Protein AF-A0A8D8HPF9-F1 (afdb_monomer_lite)

pLDDT: mean 72.99, std 21.02, range [23.19, 95.12]

Foldseek 3Di:
DDDDPDDDDDDDDDDPPPPDPPPDPDDDDDDDDDDDDCVVVVVVVVVVVVVVVVPPDPDPDPFDWAWDADQLDTDIDTQPPDPVSVVVGHHPQRCQQQSHPPRFRRPDPPGDPDDDDDDPDDWFADLVQEAEAEDPQCPVVVVVVVVVVVVVSVVVVVVCVPDDRDPDTDHHYHYDYDDDDDPDDDPPDDPDDDDDDDDPDPDD

Secondary structure (DSSP, 8-state):
-----------------------------------SS-HHHHHHHHHHHHHHHHT-PPPTT--EEEEEEETTEEEEEEE-S-HHHHHT---HHHHHHH--GGG--TT-SSPPSS-----S----EEEEEEEEEE-GGGGGGHHHHHHHHHHHHHHHHHTTTTSPPPS--EEEEEEE--S-------TT------------PPP-

Structure (mmCIF, N/CA/C/O backbone):
data_AF-A0A8D8HPF9-F1
#
_entry.id   AF-A0A8D8HPF9-F1
#
loop_
_atom_site.group_PDB
_atom_site.id
_atom_site.type_symbol
_atom_site.label_atom_id
_atom_site.label_alt_id
_atom_site.label_comp_id
_atom_site.label_asym_id
_atom_site.label_entity_id
_atom_site.label_seq_id
_atom_site.pdbx_PDB_ins_code
_atom_site.Cartn_x
_atom_site.Cartn_y
_atom_site.Cartn_z
_atom_site.occupancy
_atom_site.B_iso_or_equiv
_atom_site.auth_seq_id
_atom_site.auth_comp_id
_atom_site.auth_asym_id
_atom_site.auth_atom_id
_atom_site.pdbx_PDB_model_num
ATOM 1 N N . MET A 1 1 ? -1.122 -19.169 27.244 1.00 33.41 1 MET A N 1
ATOM 2 C CA . MET A 1 1 ? -1.393 -19.818 25.944 1.00 33.41 1 MET A CA 1
ATOM 3 C C .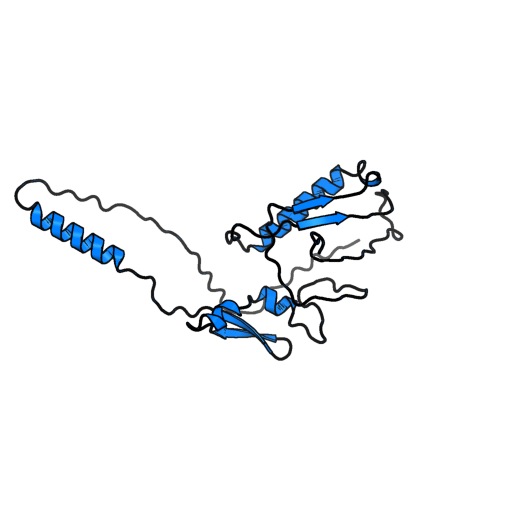 MET A 1 1 ? -0.201 -19.522 25.044 1.00 33.41 1 MET A C 1
ATOM 5 O O . MET A 1 1 ? 0.135 -18.357 24.881 1.00 33.41 1 MET A O 1
ATOM 9 N N . HIS A 1 2 ? 0.547 -20.553 24.651 1.00 25.97 2 HIS A N 1
ATOM 10 C CA . HIS A 1 2 ? 1.841 -20.426 23.975 1.00 25.97 2 HIS A CA 1
ATOM 11 C C . HIS A 1 2 ? 1.701 -19.786 22.590 1.00 25.97 2 HIS A C 1
ATOM 13 O O . HIS A 1 2 ? 0.950 -20.286 21.760 1.00 25.97 2 HIS A O 1
ATOM 19 N N . VAL A 1 3 ? 2.478 -18.734 22.327 1.00 25.91 3 VAL A N 1
ATOM 20 C CA . VAL A 1 3 ? 2.774 -18.284 20.964 1.00 25.91 3 VAL A CA 1
ATOM 21 C C . VAL A 1 3 ? 4.226 -18.645 20.696 1.00 25.91 3 VAL A C 1
ATOM 23 O O . VAL A 1 3 ? 5.152 -17.998 21.182 1.00 25.91 3 VAL A O 1
ATOM 26 N N . LEU A 1 4 ? 4.400 -19.744 19.964 1.00 23.19 4 LEU A N 1
ATOM 27 C CA . LEU A 1 4 ? 5.663 -20.122 19.354 1.00 23.19 4 LEU A CA 1
ATOM 28 C C . LEU A 1 4 ? 6.001 -19.043 18.317 1.00 23.19 4 LEU A C 1
ATOM 30 O O . LEU A 1 4 ? 5.334 -18.915 17.292 1.00 23.19 4 LEU A O 1
ATOM 34 N N . MET A 1 5 ? 7.024 -18.242 18.599 1.00 24.19 5 MET A N 1
ATOM 35 C CA . MET A 1 5 ? 7.589 -17.310 17.633 1.00 24.19 5 MET A CA 1
ATOM 36 C C . MET A 1 5 ? 8.437 -18.129 16.654 1.00 24.19 5 MET A C 1
ATOM 38 O O . MET A 1 5 ? 9.614 -18.398 16.885 1.00 24.19 5 MET A O 1
ATOM 42 N N . GLN A 1 6 ? 7.803 -18.617 15.591 1.00 26.95 6 GLN A N 1
ATOM 43 C CA . GLN A 1 6 ? 8.466 -19.410 14.566 1.00 26.95 6 GLN A CA 1
ATOM 44 C C . GLN A 1 6 ? 9.181 -18.462 13.596 1.00 26.95 6 GLN A C 1
ATOM 46 O O . GLN A 1 6 ? 8.592 -17.915 12.665 1.00 26.95 6 GLN A O 1
ATOM 51 N N . LEU A 1 7 ? 10.467 -18.235 13.864 1.00 32.12 7 LEU A N 1
ATOM 52 C CA . LEU A 1 7 ? 11.421 -17.667 12.914 1.00 32.12 7 LEU A CA 1
ATOM 53 C C . LEU A 1 7 ? 11.493 -18.575 11.674 1.00 32.12 7 LEU A C 1
ATOM 55 O O . LEU A 1 7 ? 11.719 -19.778 11.830 1.00 32.12 7 LEU A O 1
ATOM 59 N N . PRO A 1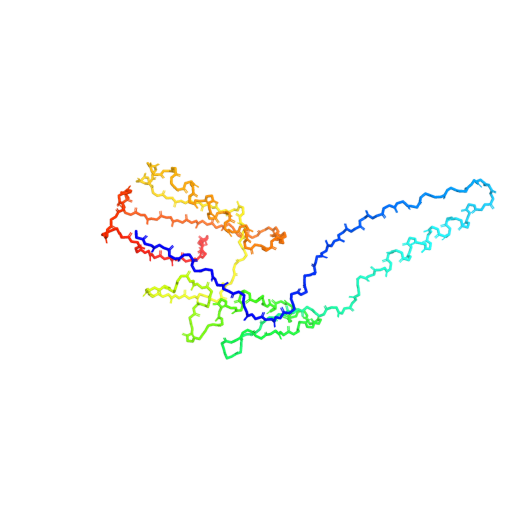 8 ? 11.381 -18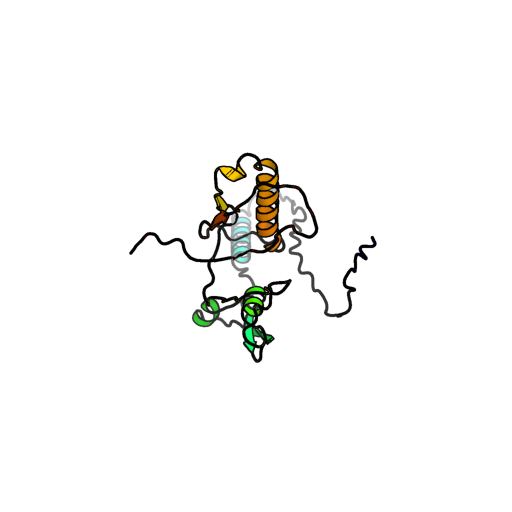.058 10.440 1.00 32.44 8 PRO A N 1
ATOM 60 C CA . PRO A 1 8 ? 11.790 -18.832 9.283 1.00 32.44 8 PRO A CA 1
ATOM 61 C C . PRO A 1 8 ? 13.320 -18.884 9.224 1.00 32.44 8 PRO A C 1
ATOM 63 O O . PRO A 1 8 ? 14.009 -17.881 9.027 1.00 32.44 8 PRO A O 1
ATOM 66 N N . ASN A 1 9 ? 13.830 -20.103 9.401 1.00 30.50 9 ASN A N 1
ATOM 67 C CA . ASN A 1 9 ? 15.195 -20.502 9.109 1.00 30.50 9 ASN A CA 1
ATOM 68 C C . ASN A 1 9 ? 15.626 -20.033 7.712 1.00 30.50 9 ASN A C 1
ATOM 70 O O . ASN A 1 9 ? 14.968 -20.300 6.704 1.00 30.50 9 ASN A O 1
ATOM 74 N N . ARG A 1 10 ? 16.807 -19.407 7.668 1.00 36.12 10 ARG A N 1
ATOM 75 C CA . ARG A 1 10 ? 17.693 -19.420 6.502 1.00 36.12 10 ARG A CA 1
ATOM 76 C C . ARG A 1 10 ? 17.826 -20.858 6.015 1.00 36.12 10 ARG A C 1
ATOM 78 O O . ARG A 1 10 ? 18.204 -21.696 6.819 1.00 36.12 10 ARG A O 1
ATOM 85 N N . LEU A 1 11 ? 17.602 -21.104 4.727 1.00 37.41 11 LEU A N 1
ATOM 86 C CA . LEU A 1 11 ? 18.311 -22.105 3.918 1.00 37.41 11 LEU A CA 1
ATOM 87 C C . LEU A 1 11 ? 17.867 -21.957 2.453 1.00 37.41 11 LEU A C 1
ATOM 89 O O . LEU A 1 11 ? 17.110 -22.749 1.916 1.00 37.41 11 LEU A O 1
ATOM 93 N N . PHE A 1 12 ? 18.365 -20.913 1.795 1.00 35.50 12 PHE A N 1
ATOM 94 C CA . PHE A 1 12 ? 18.737 -21.002 0.386 1.00 35.50 12 PHE A CA 1
ATOM 95 C C . PHE A 1 12 ? 20.031 -20.220 0.226 1.00 35.50 12 PHE A C 1
ATOM 97 O O . PHE A 1 12 ? 20.060 -18.991 0.281 1.00 35.50 12 PHE A O 1
ATOM 104 N N . GLY A 1 13 ? 21.125 -20.965 0.084 1.00 36.03 13 GLY A N 1
ATOM 105 C CA . GLY A 1 13 ? 22.401 -20.425 -0.341 1.00 36.03 13 GLY A CA 1
ATOM 106 C C . GLY A 1 13 ? 22.255 -19.853 -1.743 1.00 36.03 13 GLY A C 1
ATOM 107 O O . GLY A 1 13 ? 22.269 -20.583 -2.727 1.00 36.03 13 GLY A O 1
ATOM 108 N N . LYS A 1 14 ? 22.130 -18.533 -1.832 1.00 33.56 14 LYS A N 1
ATOM 109 C CA . LYS A 1 14 ? 22.604 -17.761 -2.973 1.00 33.56 14 LYS A CA 1
ATOM 110 C C . LYS A 1 14 ? 23.302 -16.540 -2.412 1.00 33.56 14 LYS A C 1
ATOM 112 O O . LYS A 1 14 ? 22.700 -15.743 -1.704 1.00 33.56 14 LYS A O 1
ATOM 117 N N . LYS A 1 15 ? 24.598 -16.491 -2.704 1.00 29.80 15 LYS A N 1
ATOM 118 C CA . LYS A 1 15 ? 25.538 -15.386 -2.545 1.00 29.80 15 LYS A CA 1
ATOM 119 C C . LYS A 1 15 ? 24.805 -14.034 -2.527 1.00 29.80 15 LYS A C 1
ATOM 121 O O . LYS A 1 15 ? 24.437 -13.502 -3.570 1.00 29.80 15 LYS A O 1
ATOM 126 N N . THR A 1 16 ? 24.554 -13.501 -1.337 1.00 33.44 16 THR A N 1
ATOM 127 C CA . THR A 1 16 ? 24.201 -12.096 -1.155 1.00 33.44 16 THR A CA 1
ATOM 128 C C . THR A 1 16 ? 25.479 -11.307 -1.379 1.00 33.44 16 THR A C 1
ATOM 130 O O . THR A 1 16 ? 26.269 -11.114 -0.456 1.00 33.44 16 THR A O 1
ATOM 133 N N . GLU A 1 17 ? 25.723 -10.905 -2.623 1.00 35.44 17 GLU A N 1
ATOM 134 C CA . GLU A 1 17 ? 26.657 -9.818 -2.894 1.00 35.44 17 GLU A CA 1
ATOM 135 C C . GLU A 1 17 ? 25.984 -8.533 -2.409 1.00 35.44 17 GLU A C 1
ATOM 137 O O . GLU A 1 17 ? 25.191 -7.894 -3.093 1.00 35.44 17 GLU A O 1
ATOM 142 N N . HIS A 1 18 ? 26.255 -8.226 -1.141 1.00 29.62 18 HIS A N 1
ATOM 143 C CA . HIS A 1 18 ? 26.099 -6.900 -0.578 1.00 29.62 18 HIS A CA 1
ATOM 144 C C . HIS A 1 18 ? 26.979 -5.951 -1.390 1.00 29.62 18 HIS A C 1
ATOM 146 O O . HIS A 1 18 ? 28.199 -5.969 -1.231 1.00 29.62 18 HIS A O 1
ATOM 152 N N . PHE A 1 19 ? 26.383 -5.104 -2.225 1.00 34.22 19 PHE A N 1
ATOM 153 C CA . PHE A 1 19 ? 27.084 -3.930 -2.732 1.00 34.22 19 PHE A CA 1
ATOM 154 C C . PHE A 1 19 ? 26.704 -2.720 -1.888 1.00 34.22 19 PHE A C 1
ATOM 156 O O . PHE A 1 19 ? 25.791 -1.956 -2.176 1.00 34.22 19 PHE A O 1
ATOM 163 N N . LEU A 1 20 ? 27.438 -2.606 -0.783 1.00 32.09 20 LEU A N 1
ATOM 164 C CA . LEU A 1 20 ? 27.647 -1.371 -0.048 1.00 32.09 20 LEU A CA 1
ATOM 165 C C . LEU A 1 20 ? 28.312 -0.358 -0.986 1.00 32.09 20 LEU A C 1
ATOM 167 O O . LEU A 1 20 ? 29.470 -0.548 -1.362 1.00 32.09 20 LEU A O 1
ATOM 171 N N . TYR A 1 21 ? 27.658 0.764 -1.283 1.00 31.39 21 TYR A N 1
ATOM 172 C CA . TYR A 1 21 ? 28.405 1.964 -1.657 1.00 31.39 21 TYR A CA 1
ATOM 173 C C . TYR A 1 21 ? 29.076 2.516 -0.395 1.00 31.39 21 TYR A C 1
ATOM 175 O O . TYR A 1 21 ? 28.550 3.360 0.327 1.00 31.39 21 TYR A O 1
ATOM 183 N N . ARG A 1 22 ? 30.261 1.984 -0.087 1.00 26.62 22 ARG A N 1
ATOM 184 C CA . ARG A 1 22 ? 31.157 2.546 0.922 1.00 26.62 22 ARG A CA 1
ATOM 185 C C . ARG A 1 22 ? 31.875 3.732 0.281 1.00 26.62 22 ARG A C 1
ATOM 187 O O . ARG A 1 22 ? 32.927 3.560 -0.330 1.00 26.62 22 ARG A O 1
ATOM 194 N N . VAL A 1 23 ? 31.319 4.935 0.420 1.00 35.81 23 VAL A N 1
ATOM 195 C CA . VAL A 1 23 ? 32.046 6.173 0.099 1.00 35.81 23 VAL A CA 1
ATOM 196 C C . VAL A 1 23 ? 33.205 6.293 1.088 1.00 35.81 23 VAL A C 1
ATOM 198 O O . VAL A 1 23 ? 33.061 6.765 2.212 1.00 35.81 23 VAL A O 1
ATOM 201 N N . THR A 1 24 ? 34.370 5.795 0.687 1.00 31.83 24 THR A N 1
ATOM 202 C CA . THR A 1 24 ? 35.633 5.996 1.392 1.00 31.83 24 THR A CA 1
ATOM 203 C C . THR A 1 24 ? 36.266 7.261 0.828 1.00 31.83 24 THR A C 1
ATOM 205 O O . THR A 1 24 ? 36.967 7.219 -0.174 1.00 31.83 24 THR A O 1
ATOM 208 N N . LYS A 1 25 ? 36.024 8.413 1.462 1.00 35.78 25 LYS A N 1
ATOM 209 C CA . LYS A 1 25 ? 36.914 9.569 1.292 1.00 35.78 25 LYS A CA 1
ATOM 210 C C . LYS A 1 25 ? 38.081 9.387 2.256 1.00 35.78 25 LYS A C 1
ATOM 212 O O . LYS A 1 25 ? 37.942 9.643 3.450 1.00 35.78 25 LYS A O 1
ATOM 217 N N . ARG A 1 26 ? 39.212 8.896 1.744 1.00 35.06 26 ARG A N 1
ATOM 218 C CA . ARG A 1 26 ? 40.490 8.892 2.461 1.00 35.06 26 ARG A CA 1
ATOM 219 C C . ARG A 1 26 ? 41.380 10.005 1.903 1.00 35.06 26 ARG A C 1
ATOM 221 O O . ARG A 1 26 ? 41.673 10.007 0.716 1.00 35.06 26 ARG A O 1
ATOM 228 N N . SER A 1 27 ? 41.714 10.921 2.811 1.00 38.25 27 SER A N 1
ATOM 229 C CA . SER A 1 27 ? 42.998 11.607 3.030 1.00 38.25 27 SER A CA 1
ATOM 230 C C . SER A 1 27 ? 43.829 12.096 1.838 1.00 38.25 27 SER A C 1
ATOM 232 O O . SER A 1 27 ? 44.357 11.298 1.070 1.00 38.25 27 SER A O 1
ATOM 234 N N . ASP A 1 28 ? 44.037 13.413 1.853 1.00 43.56 28 ASP A N 1
ATOM 235 C CA . ASP A 1 28 ? 45.309 14.129 1.707 1.00 43.56 28 ASP A CA 1
ATOM 236 C C . ASP A 1 28 ? 46.278 13.721 0.590 1.00 43.56 28 ASP A C 1
ATOM 238 O O . ASP A 1 28 ? 46.953 12.696 0.632 1.00 43.56 28 ASP A O 1
ATOM 242 N N . CYS A 1 29 ? 46.470 14.662 -0.333 1.00 38.00 29 CYS A N 1
ATOM 243 C CA . CYS A 1 29 ? 47.737 14.877 -1.024 1.00 38.00 29 CYS A CA 1
ATOM 244 C C . CYS A 1 29 ? 48.083 16.367 -0.927 1.00 38.00 29 CYS A C 1
ATOM 246 O O . CYS A 1 29 ? 47.926 17.126 -1.881 1.00 38.00 29 CYS A O 1
ATOM 248 N N . THR A 1 30 ? 48.534 16.804 0.246 1.00 47.62 30 THR A N 1
ATOM 249 C CA . THR A 1 30 ? 49.416 17.967 0.337 1.00 47.62 30 THR A CA 1
ATOM 250 C C . THR A 1 30 ? 50.833 17.505 0.029 1.00 47.62 30 THR A C 1
ATOM 252 O O . THR A 1 30 ? 51.393 16.681 0.738 1.00 47.62 30 THR A O 1
ATOM 255 N N . ASN A 1 31 ? 51.425 18.049 -1.029 1.00 40.59 31 ASN A N 1
ATOM 256 C CA . ASN A 1 31 ? 52.868 18.232 -1.117 1.00 40.59 31 ASN A CA 1
ATOM 257 C C . ASN A 1 31 ? 53.121 19.537 -1.866 1.00 40.59 31 ASN A C 1
ATO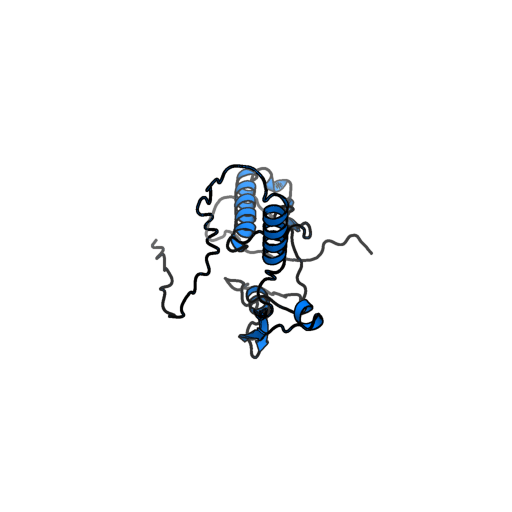M 259 O O . ASN A 1 31 ? 52.687 19.713 -3.004 1.00 40.59 31 ASN A O 1
ATOM 263 N N . GLY A 1 32 ? 53.769 20.474 -1.176 1.00 46.16 32 GLY A N 1
ATOM 264 C CA . GLY A 1 32 ? 54.192 21.745 -1.736 1.00 46.16 32 GLY A CA 1
ATOM 265 C C . GLY A 1 32 ? 55.480 21.607 -2.536 1.00 46.16 32 GLY A C 1
ATOM 266 O O . GLY A 1 32 ? 56.333 20.782 -2.219 1.00 46.16 32 GLY A O 1
ATOM 267 N N . VAL A 1 33 ? 55.641 22.477 -3.533 1.00 42.50 33 VAL A N 1
ATOM 268 C CA . VAL A 1 33 ? 56.948 22.866 -4.070 1.00 42.50 33 VAL A CA 1
ATOM 269 C C . VAL A 1 33 ? 56.910 24.364 -4.384 1.00 42.50 33 VAL A C 1
ATOM 271 O O . VAL A 1 33 ? 55.982 24.855 -5.026 1.00 42.50 33 VAL A O 1
ATOM 274 N N . MET A 1 34 ? 57.916 25.079 -3.878 1.00 40.16 34 MET A N 1
ATOM 275 C CA . MET A 1 34 ? 58.137 26.517 -4.026 1.00 40.16 34 MET A CA 1
ATOM 276 C C . MET A 1 34 ? 58.521 26.939 -5.456 1.00 40.16 34 MET A C 1
ATOM 278 O O . MET A 1 34 ? 59.389 26.348 -6.087 1.00 40.16 34 MET A O 1
ATOM 282 N N . MET A 1 35 ? 57.895 28.045 -5.860 1.00 47.03 35 MET A N 1
ATOM 283 C CA . MET A 1 35 ? 58.413 29.256 -6.513 1.00 47.03 35 MET A CA 1
ATOM 284 C C . MET A 1 35 ? 59.268 29.211 -7.802 1.00 47.03 35 MET A C 1
ATOM 286 O O . MET A 1 35 ? 60.428 28.819 -7.826 1.00 47.03 35 MET A O 1
ATOM 290 N N . ASN A 1 36 ? 58.677 29.899 -8.790 1.00 51.00 36 ASN A N 1
ATOM 291 C CA . ASN A 1 36 ? 59.261 30.796 -9.793 1.00 51.00 36 ASN A CA 1
ATOM 292 C C . ASN A 1 36 ? 59.876 30.171 -11.056 1.00 51.00 36 ASN A C 1
ATOM 294 O O . ASN A 1 36 ? 60.942 29.574 -11.052 1.00 51.00 36 ASN A O 1
ATOM 298 N N . SER A 1 37 ? 59.199 30.434 -12.184 1.00 52.31 37 SER A N 1
ATOM 299 C CA . SER A 1 37 ? 59.566 30.068 -13.564 1.00 52.31 37 SER A CA 1
ATOM 300 C C . SER A 1 37 ? 59.061 28.717 -14.103 1.00 52.31 37 SER A C 1
ATOM 302 O O . SER A 1 37 ? 59.703 28.108 -14.950 1.00 52.31 37 SER A O 1
ATOM 304 N N . ARG A 1 38 ? 57.879 28.238 -13.671 1.00 53.34 38 ARG A N 1
ATOM 305 C CA . ARG A 1 38 ? 57.132 27.137 -14.343 1.00 53.34 38 ARG A CA 1
ATOM 306 C C . ARG A 1 38 ? 55.602 27.299 -14.332 1.00 53.34 38 ARG A C 1
ATOM 308 O O . ARG A 1 38 ? 54.877 26.320 -14.478 1.00 53.34 38 ARG A O 1
ATOM 315 N N . ILE A 1 39 ? 55.102 28.532 -14.190 1.00 57.69 39 ILE A N 1
ATOM 316 C CA . ILE A 1 39 ? 53.662 28.836 -14.036 1.00 57.69 39 ILE A CA 1
ATOM 317 C C . ILE A 1 39 ? 52.826 28.272 -15.199 1.00 57.69 39 ILE A C 1
ATOM 319 O O . ILE A 1 39 ? 51.794 27.655 -14.955 1.00 57.69 39 ILE A O 1
ATOM 323 N N . ASN A 1 40 ? 53.311 28.367 -16.443 1.00 60.09 40 ASN A N 1
ATOM 324 C CA . ASN A 1 40 ? 52.601 27.822 -17.608 1.00 60.09 40 ASN A CA 1
ATOM 325 C C . ASN A 1 40 ? 52.534 26.287 -17.626 1.00 60.09 40 ASN A C 1
ATOM 327 O O . ASN A 1 40 ? 51.531 25.733 -18.058 1.00 60.09 40 ASN A O 1
ATOM 331 N N . ILE A 1 41 ? 53.562 25.589 -17.132 1.00 70.00 41 ILE A N 1
ATOM 332 C CA . ILE A 1 41 ? 53.591 24.116 -17.122 1.00 70.00 41 ILE A CA 1
ATOM 333 C C . ILE A 1 41 ? 52.646 23.575 -16.046 1.00 70.00 41 ILE A C 1
ATOM 335 O O . ILE A 1 41 ? 51.950 22.591 -16.279 1.00 70.00 41 ILE A O 1
ATOM 339 N N . ILE A 1 42 ? 52.576 24.244 -14.891 1.00 72.94 42 ILE A N 1
ATOM 340 C CA . ILE A 1 42 ? 51.660 23.864 -13.809 1.00 72.94 42 ILE A CA 1
ATOM 341 C C . ILE A 1 42 ? 50.209 24.125 -14.227 1.00 72.94 42 ILE A C 1
ATOM 343 O O . ILE A 1 42 ? 49.366 23.256 -14.038 1.00 72.94 42 ILE A O 1
ATOM 347 N N . LEU A 1 43 ? 49.921 25.264 -14.867 1.00 71.19 43 LEU A N 1
ATOM 348 C CA . LEU A 1 43 ? 48.589 25.552 -15.411 1.00 71.19 43 LEU A CA 1
ATOM 349 C C . LEU A 1 43 ? 48.162 24.531 -16.470 1.00 71.19 43 LEU A C 1
ATOM 351 O O . LEU A 1 43 ? 47.028 24.058 -16.426 1.00 71.19 43 LEU A O 1
ATOM 355 N N . LEU A 1 44 ? 49.068 24.141 -17.373 1.00 76.50 44 LEU A N 1
ATOM 356 C CA . LEU A 1 44 ? 48.787 23.123 -18.385 1.00 76.50 44 LEU A CA 1
ATOM 357 C C . LEU A 1 44 ? 48.541 21.746 -17.750 1.00 76.50 44 LEU A C 1
ATOM 359 O O . LEU A 1 44 ? 47.603 21.056 -18.132 1.00 76.50 44 LEU A O 1
ATOM 363 N N . ALA A 1 45 ? 49.339 21.362 -16.751 1.00 78.00 45 ALA A N 1
ATOM 364 C CA . ALA A 1 45 ? 49.170 20.100 -16.033 1.00 78.00 45 ALA A CA 1
ATOM 365 C C . ALA A 1 45 ? 47.862 20.064 -15.225 1.00 78.00 45 ALA A C 1
ATOM 367 O O . ALA A 1 45 ? 47.184 19.039 -15.216 1.00 78.00 45 ALA A O 1
ATOM 368 N N . VAL A 1 46 ? 47.470 21.182 -14.604 1.00 79.81 46 VAL A N 1
ATOM 369 C CA . VAL A 1 46 ? 46.183 21.313 -13.903 1.00 79.81 46 VAL A CA 1
ATOM 370 C C . VAL A 1 46 ? 45.020 21.254 -14.893 1.00 79.81 46 VAL A C 1
ATOM 372 O O . VAL A 1 46 ? 44.064 20.533 -14.637 1.00 79.81 46 VAL A O 1
ATOM 375 N N . LEU A 1 47 ? 45.106 21.919 -16.049 1.00 74.88 47 LEU A N 1
ATOM 376 C CA . LEU A 1 47 ? 44.091 21.825 -17.109 1.00 74.88 47 LEU A CA 1
ATOM 377 C C . LEU A 1 47 ? 43.966 20.402 -17.669 1.00 74.88 47 LEU A C 1
ATOM 379 O O . LEU A 1 47 ? 42.857 19.912 -17.852 1.00 74.88 47 LEU A O 1
ATOM 383 N N . ILE A 1 48 ? 45.079 19.704 -17.898 1.00 77.69 48 ILE A N 1
ATOM 384 C CA . ILE A 1 48 ? 45.063 18.309 -18.363 1.00 77.69 48 ILE A CA 1
ATOM 385 C C . ILE A 1 48 ? 44.478 17.385 -17.284 1.00 77.69 48 ILE A C 1
ATOM 387 O O . ILE A 1 48 ? 43.672 16.512 -17.602 1.00 77.69 48 ILE A O 1
ATOM 391 N N . ALA A 1 49 ? 44.822 17.595 -16.010 1.00 72.94 49 ALA A N 1
ATOM 392 C CA . ALA A 1 49 ? 44.272 16.823 -14.897 1.00 72.94 49 ALA A CA 1
ATOM 393 C C . ALA A 1 49 ? 42.767 17.070 -14.700 1.00 72.94 49 ALA A C 1
ATOM 395 O O . ALA A 1 49 ? 42.019 16.119 -14.489 1.00 72.94 49 ALA A O 1
ATOM 396 N N . VAL A 1 50 ? 42.302 18.318 -14.826 1.00 75.50 50 VAL A N 1
ATOM 397 C CA . VAL A 1 50 ? 40.869 18.655 -14.791 1.00 75.50 50 VAL A CA 1
ATOM 398 C C . VAL A 1 50 ? 40.138 17.975 -15.954 1.00 75.50 50 VAL A C 1
ATOM 400 O O . VAL A 1 50 ? 39.089 17.375 -15.736 1.00 75.50 50 VAL A O 1
ATOM 403 N N . GLN A 1 51 ? 40.725 17.946 -17.152 1.00 67.50 51 GLN A N 1
ATOM 404 C CA . GLN A 1 51 ? 40.104 17.337 -18.333 1.00 67.50 51 GLN A CA 1
ATOM 405 C C . GLN A 1 51 ? 40.053 15.806 -18.235 1.00 67.50 51 GLN A C 1
ATOM 407 O O . GLN A 1 51 ? 39.048 15.203 -18.609 1.00 67.50 51 GLN A O 1
ATOM 412 N N . LEU A 1 52 ? 41.087 15.175 -17.672 1.00 65.75 52 LEU A N 1
ATOM 413 C CA . LEU A 1 52 ? 41.096 13.736 -17.382 1.00 65.75 52 LEU A CA 1
ATOM 414 C C . LEU A 1 52 ? 40.080 13.357 -16.292 1.00 65.75 52 LEU A C 1
ATOM 416 O O . LEU A 1 52 ? 39.494 12.279 -16.363 1.00 65.75 52 LEU A O 1
ATOM 420 N N . CYS A 1 53 ? 39.822 14.242 -15.324 1.00 59.09 53 CYS A N 1
ATOM 421 C CA . CYS A 1 53 ? 38.791 14.031 -14.305 1.00 59.09 53 CYS A CA 1
ATOM 422 C C . CYS A 1 53 ? 37.362 14.170 -14.855 1.00 59.09 53 CYS A C 1
ATOM 424 O O . CYS A 1 53 ? 36.470 13.464 -14.391 1.00 59.09 53 CYS A O 1
ATOM 426 N N . ILE A 1 54 ? 37.123 15.039 -15.846 1.00 57.19 54 ILE A N 1
ATOM 427 C CA . ILE A 1 54 ? 35.789 15.206 -16.460 1.00 57.19 54 ILE A CA 1
ATOM 428 C C . ILE A 1 54 ? 35.456 14.035 -17.410 1.00 57.19 54 ILE A C 1
ATOM 430 O O . ILE A 1 54 ? 34.286 13.731 -17.625 1.00 57.19 54 ILE A O 1
ATOM 434 N N . ALA A 1 55 ? 36.468 13.336 -17.939 1.00 54.12 55 ALA A N 1
ATOM 435 C CA . ALA A 1 55 ? 36.301 12.227 -18.884 1.00 54.12 55 ALA A CA 1
ATOM 436 C C . ALA A 1 55 ? 35.982 10.862 -18.240 1.00 54.12 55 ALA A C 1
ATOM 438 O O . ALA A 1 55 ? 35.806 9.876 -18.957 1.00 54.12 55 ALA A O 1
ATOM 439 N N . GLN A 1 56 ? 35.879 10.768 -16.911 1.00 55.25 56 GLN A N 1
ATOM 440 C CA . GLN A 1 56 ? 35.376 9.557 -16.258 1.00 55.25 56 GLN A CA 1
ATOM 441 C C . GLN A 1 56 ? 33.844 9.511 -16.343 1.00 55.25 56 GLN A C 1
ATOM 443 O O . GLN A 1 56 ? 33.144 9.685 -15.345 1.00 55.25 56 GLN A O 1
ATOM 448 N N . GLN A 1 57 ? 33.307 9.266 -17.542 1.00 53.66 57 GLN A N 1
ATOM 449 C CA . GLN A 1 57 ? 31.951 8.735 -17.644 1.00 53.66 57 GLN A CA 1
ATOM 450 C C . GLN A 1 57 ? 31.911 7.402 -16.879 1.00 53.66 57 GLN A C 1
ATOM 452 O O . GLN A 1 57 ? 32.834 6.591 -17.026 1.00 53.66 57 GLN A O 1
ATOM 457 N N . PRO A 1 58 ? 30.891 7.166 -16.031 1.00 51.19 58 PRO A N 1
ATOM 458 C CA . PRO A 1 58 ? 30.681 5.842 -15.461 1.00 51.19 58 PRO A CA 1
ATOM 459 C C . PRO A 1 58 ? 30.636 4.832 -16.615 1.00 51.19 58 PRO A C 1
ATOM 461 O O . PRO A 1 58 ? 30.110 5.178 -17.672 1.00 51.19 58 PRO A O 1
ATOM 464 N N . PRO A 1 59 ? 31.211 3.628 -16.452 1.00 51.97 59 PRO A N 1
ATOM 465 C CA . PRO A 1 59 ? 31.308 2.665 -17.538 1.00 51.97 59 PRO A CA 1
ATOM 466 C C . PRO A 1 59 ? 29.929 2.444 -18.163 1.00 51.97 59 PRO A C 1
ATOM 468 O O . PRO A 1 59 ? 29.007 1.964 -17.497 1.00 51.97 59 PRO A O 1
ATOM 471 N N . ASP A 1 60 ? 29.805 2.818 -19.437 1.00 56.25 60 ASP A N 1
ATOM 472 C CA . ASP A 1 60 ? 28.681 2.431 -20.275 1.00 56.25 60 ASP A CA 1
ATOM 473 C C . ASP A 1 60 ? 28.583 0.900 -20.235 1.00 56.25 60 ASP A C 1
ATOM 475 O O . ASP A 1 60 ? 29.561 0.193 -20.487 1.00 56.25 60 ASP A O 1
ATOM 479 N N . GLY A 1 61 ? 27.406 0.376 -19.888 1.00 57.78 61 GLY A N 1
ATOM 480 C CA . GLY A 1 61 ? 27.119 -1.047 -20.078 1.00 57.78 61 GLY A CA 1
ATOM 481 C C . GLY A 1 61 ? 26.940 -1.909 -18.831 1.00 57.78 61 GLY A C 1
ATOM 482 O O . GLY A 1 61 ? 27.066 -3.127 -18.939 1.00 57.78 61 GLY A O 1
ATOM 483 N N . VAL A 1 62 ? 26.574 -1.360 -17.665 1.00 58.38 62 VAL A N 1
ATOM 484 C CA . VAL A 1 62 ? 25.864 -2.203 -16.683 1.00 58.38 62 VAL A CA 1
ATOM 485 C C . VAL A 1 62 ? 24.418 -2.347 -17.170 1.00 58.38 62 VAL A C 1
ATOM 487 O O . VAL A 1 62 ? 23.686 -1.355 -17.141 1.00 58.38 62 VAL A O 1
ATOM 490 N N . PRO A 1 63 ? 23.975 -3.534 -17.634 1.00 62.00 63 PRO A N 1
ATOM 491 C CA . PRO A 1 63 ? 22.619 -3.689 -18.138 1.00 62.00 63 PRO A CA 1
ATOM 492 C C . PRO A 1 63 ? 21.625 -3.392 -17.015 1.00 62.00 63 PRO A C 1
ATOM 494 O O . PRO A 1 63 ? 21.697 -3.978 -15.929 1.00 62.00 63 PRO A O 1
ATOM 497 N N . ALA A 1 64 ? 20.690 -2.480 -17.277 1.00 79.81 64 ALA A N 1
ATOM 498 C CA . ALA A 1 64 ? 19.534 -2.302 -16.417 1.00 79.81 64 ALA A CA 1
ATOM 499 C C . ALA A 1 64 ? 18.666 -3.568 -16.498 1.00 79.81 64 ALA A C 1
ATOM 501 O O . ALA A 1 64 ? 18.596 -4.226 -17.535 1.00 79.81 64 ALA A O 1
ATOM 502 N N . TRP A 1 65 ? 18.015 -3.950 -15.401 1.00 86.38 65 TRP A N 1
ATOM 503 C CA . TRP A 1 65 ? 17.222 -5.179 -15.338 1.00 86.38 65 TRP A CA 1
ATOM 504 C C . TRP A 1 65 ? 15.771 -4.882 -14.993 1.00 86.38 65 TRP A C 1
ATOM 506 O O . TRP A 1 65 ? 15.490 -4.091 -14.094 1.00 86.38 65 TRP A O 1
ATOM 516 N N . GLY A 1 66 ? 14.864 -5.564 -15.681 1.00 91.38 66 GLY A N 1
ATOM 517 C CA . GLY A 1 66 ? 13.435 -5.571 -15.398 1.00 91.38 66 GLY A CA 1
ATOM 518 C C . GLY A 1 66 ? 12.955 -6.985 -15.101 1.00 91.38 66 GLY A C 1
ATOM 519 O O . GLY A 1 66 ? 13.727 -7.947 -15.152 1.00 91.38 66 GLY A O 1
ATOM 520 N N . TYR A 1 67 ? 11.667 -7.114 -14.803 1.00 92.38 67 TYR A N 1
ATOM 521 C CA . TYR A 1 67 ? 11.020 -8.402 -14.588 1.00 92.38 67 TYR A CA 1
ATOM 522 C C . TYR A 1 67 ? 9.805 -8.569 -15.490 1.00 92.38 67 TYR A C 1
ATOM 524 O O . TYR A 1 67 ? 9.065 -7.617 -15.737 1.00 92.38 67 TYR A O 1
ATOM 532 N N . ARG A 1 68 ? 9.591 -9.797 -15.958 1.00 91.44 68 ARG A N 1
ATOM 533 C CA . ARG A 1 68 ? 8.418 -10.194 -16.740 1.00 91.44 68 ARG A CA 1
ATOM 534 C C . ARG A 1 68 ? 7.753 -11.397 -16.087 1.00 91.44 68 ARG A C 1
ATOM 536 O O . ARG A 1 68 ? 8.442 -12.278 -15.582 1.00 91.44 68 ARG A O 1
ATOM 543 N N . CYS A 1 69 ? 6.425 -11.418 -16.095 1.00 90.50 69 CYS A N 1
ATOM 544 C CA . CYS A 1 69 ? 5.666 -12.573 -15.638 1.00 90.50 69 CYS A CA 1
ATOM 545 C C . CYS A 1 69 ? 5.578 -13.625 -16.751 1.00 90.50 69 CYS A C 1
ATOM 547 O O . CYS A 1 69 ? 5.012 -13.348 -17.809 1.00 90.50 69 CYS A O 1
ATOM 549 N N . THR A 1 70 ? 6.099 -14.821 -16.489 1.00 91.81 70 THR A N 1
ATOM 550 C CA . THR A 1 70 ? 6.018 -15.994 -17.367 1.00 91.81 70 THR A CA 1
ATOM 551 C C . THR A 1 70 ? 5.578 -17.183 -16.515 1.00 91.81 70 THR A C 1
ATOM 553 O O . THR A 1 70 ? 6.258 -17.517 -15.549 1.00 91.81 70 THR A O 1
ATOM 556 N N . ASN A 1 71 ? 4.443 -17.819 -16.832 1.00 88.81 71 ASN A N 1
ATOM 557 C CA . ASN A 1 71 ? 3.921 -18.985 -16.093 1.00 88.81 71 ASN A CA 1
ATOM 558 C C . ASN A 1 71 ? 3.911 -18.786 -14.560 1.00 88.81 71 ASN A C 1
ATOM 560 O O . ASN A 1 71 ? 4.463 -19.601 -13.818 1.00 88.81 71 ASN A O 1
ATOM 564 N N . SER A 1 72 ? 3.355 -17.657 -14.100 1.00 86.75 72 SER A N 1
ATOM 565 C CA . SER A 1 72 ? 3.288 -17.268 -12.678 1.00 86.75 72 SER A CA 1
ATOM 566 C C . SER A 1 72 ? 4.645 -17.126 -11.979 1.00 86.75 72 SER A C 1
ATOM 568 O O . SER A 1 72 ? 4.764 -17.244 -10.758 1.00 86.75 72 SER A O 1
ATOM 570 N N . ARG A 1 73 ? 5.707 -16.875 -12.750 1.00 89.62 73 ARG A N 1
ATOM 571 C CA . ARG A 1 73 ? 7.053 -16.620 -12.237 1.00 89.62 73 ARG A CA 1
ATOM 572 C C . ARG A 1 73 ? 7.600 -15.318 -12.797 1.00 89.62 73 ARG A C 1
ATOM 574 O O . ARG A 1 73 ? 7.466 -15.020 -13.978 1.00 89.62 73 ARG A O 1
ATOM 581 N N . CYS A 1 74 ? 8.250 -14.549 -11.929 1.00 92.06 74 CYS A N 1
ATOM 582 C CA . CYS A 1 74 ? 8.939 -13.324 -12.314 1.00 92.06 74 CYS A CA 1
ATOM 583 C C . CYS A 1 74 ? 10.346 -13.638 -12.810 1.00 92.06 74 CYS A C 1
ATOM 585 O O . CYS A 1 74 ? 11.251 -13.904 -12.015 1.00 92.06 74 CYS A O 1
ATOM 587 N N . GLU A 1 75 ? 10.524 -13.581 -14.122 1.00 93.69 75 GLU A N 1
ATOM 588 C CA . GLU A 1 75 ? 11.800 -13.793 -14.794 1.00 93.69 75 GLU A CA 1
ATOM 589 C C . GLU A 1 75 ? 12.533 -12.466 -14.966 1.00 93.69 75 GLU A C 1
ATOM 591 O O . GLU A 1 75 ? 11.939 -11.447 -15.320 1.00 93.69 75 GLU A O 1
ATOM 596 N N . LYS A 1 76 ? 13.839 -12.476 -14.692 1.00 91.19 76 LYS A N 1
ATOM 597 C CA . LYS A 1 76 ? 14.707 -11.307 -14.830 1.00 91.19 76 LYS A CA 1
ATOM 598 C C . LYS A 1 76 ? 15.074 -11.130 -16.304 1.00 91.19 76 LYS A C 1
ATOM 600 O O . LYS A 1 76 ? 15.639 -12.041 -16.902 1.00 91.19 76 LYS A O 1
ATOM 605 N N . VAL A 1 77 ? 14.785 -9.960 -16.865 1.00 90.75 77 VAL A N 1
ATOM 606 C CA . VAL A 1 77 ? 15.009 -9.636 -18.282 1.00 90.75 77 VAL A CA 1
ATOM 607 C C . VAL A 1 77 ? 15.925 -8.415 -18.421 1.00 90.75 77 VAL A C 1
ATOM 609 O O . VAL A 1 77 ? 15.780 -7.465 -17.644 1.00 90.75 77 VAL A O 1
ATOM 612 N N . PRO A 1 78 ? 16.890 -8.417 -19.357 1.00 87.69 78 PRO A N 1
ATOM 613 C CA . PRO A 1 78 ? 17.737 -7.256 -19.595 1.00 87.69 78 PRO A CA 1
ATOM 614 C C . PRO A 1 78 ? 16.917 -6.142 -20.252 1.00 87.69 78 PRO A C 1
ATOM 616 O O . PRO A 1 78 ? 16.180 -6.371 -21.211 1.00 87.69 78 PRO A O 1
ATOM 619 N N . ILE A 1 79 ? 17.049 -4.934 -19.722 1.00 84.19 79 ILE A N 1
ATOM 620 C CA . ILE A 1 79 ? 16.562 -3.702 -20.327 1.00 84.19 79 ILE A CA 1
ATOM 621 C C . ILE A 1 79 ? 17.757 -3.153 -21.101 1.00 84.19 79 ILE A C 1
ATOM 623 O O . ILE A 1 79 ? 18.706 -2.648 -20.501 1.00 84.19 79 ILE A O 1
ATOM 627 N N . GLY A 1 80 ? 17.754 -3.349 -22.419 1.00 76.75 80 GLY A N 1
ATOM 628 C CA . GLY A 1 80 ? 18.770 -2.763 -23.291 1.00 76.75 80 GLY A CA 1
ATOM 629 C C . GLY A 1 80 ? 18.646 -1.239 -23.368 1.00 76.75 80 GLY A C 1
ATOM 630 O O . GLY A 1 80 ? 17.869 -0.619 -22.639 1.00 76.75 80 GLY A O 1
ATOM 631 N N . ASP A 1 81 ? 19.360 -0.641 -24.315 1.00 76.06 81 ASP A N 1
ATOM 632 C CA . ASP A 1 81 ? 19.348 0.813 -24.515 1.00 76.06 81 ASP A CA 1
ATOM 633 C C . ASP A 1 81 ? 18.072 1.337 -25.194 1.00 76.06 81 ASP A C 1
ATOM 635 O O . ASP A 1 81 ? 17.919 2.542 -25.374 1.00 76.06 81 ASP A O 1
ATOM 639 N N . ASP A 1 82 ? 17.128 0.451 -25.531 1.00 78.50 82 ASP A N 1
ATOM 640 C CA . ASP A 1 82 ? 15.820 0.813 -26.076 1.00 78.50 82 ASP A CA 1
ATOM 641 C C . ASP A 1 82 ? 14.995 1.624 -25.049 1.00 78.50 82 ASP A C 1
ATOM 643 O O . ASP A 1 82 ? 14.600 1.091 -24.000 1.00 78.50 82 ASP A O 1
ATOM 647 N N . PRO A 1 83 ? 14.670 2.899 -25.340 1.00 77.00 83 PRO A N 1
ATOM 648 C CA . PRO A 1 83 ? 13.851 3.733 -24.466 1.00 77.00 83 PRO A CA 1
ATOM 649 C C . PRO A 1 83 ? 12.473 3.127 -24.168 1.00 77.00 83 PRO A C 1
ATOM 651 O O . PRO A 1 83 ? 11.988 3.240 -23.040 1.00 77.00 83 PRO A O 1
ATOM 654 N N . ALA A 1 84 ? 11.863 2.431 -25.134 1.00 76.31 84 ALA A N 1
ATOM 655 C CA . ALA A 1 84 ? 10.550 1.816 -24.951 1.00 76.31 84 ALA A CA 1
ATOM 656 C C . ALA A 1 84 ? 10.606 0.621 -23.982 1.00 76.31 84 ALA A C 1
ATOM 658 O O . ALA A 1 84 ? 9.679 0.397 -23.197 1.00 76.31 84 ALA A O 1
ATOM 659 N N . ALA A 1 85 ? 11.708 -0.134 -23.994 1.00 75.12 85 ALA A N 1
ATOM 660 C CA . ALA A 1 85 ? 11.955 -1.200 -23.028 1.00 75.12 85 ALA A CA 1
ATOM 661 C C . ALA A 1 85 ? 12.177 -0.648 -21.610 1.00 75.12 85 ALA A C 1
ATOM 663 O O . ALA A 1 85 ? 11.723 -1.257 -20.638 1.00 75.12 85 ALA A O 1
ATOM 664 N N . ARG A 1 86 ? 12.830 0.516 -21.486 1.00 78.25 86 ARG A N 1
ATOM 665 C CA . ARG A 1 86 ? 13.035 1.204 -20.199 1.00 78.25 86 ARG A CA 1
ATOM 666 C C . ARG A 1 86 ? 11.734 1.722 -19.600 1.00 78.25 86 ARG A C 1
ATOM 668 O O . ARG A 1 86 ? 11.550 1.609 -18.393 1.00 78.25 86 ARG A O 1
ATOM 675 N N . GLU A 1 87 ? 10.831 2.251 -20.417 1.00 79.19 87 GLU A N 1
ATOM 676 C CA . GLU A 1 87 ? 9.522 2.729 -19.951 1.00 79.19 87 GLU A CA 1
ATOM 677 C C . GLU A 1 87 ? 8.633 1.582 -19.447 1.00 79.19 87 GLU A C 1
ATOM 679 O O . GLU A 1 87 ? 7.929 1.719 -18.449 1.00 79.19 87 GLU A O 1
ATOM 684 N N . LYS A 1 88 ? 8.720 0.412 -20.088 1.00 80.44 88 LYS A N 1
ATOM 685 C CA . LYS A 1 88 ? 7.976 -0.799 -19.702 1.00 80.44 88 LYS A CA 1
ATOM 686 C C . LYS A 1 88 ? 8.669 -1.627 -18.618 1.00 80.44 88 LYS A C 1
ATOM 688 O O . LYS A 1 88 ? 8.216 -2.728 -18.303 1.00 80.44 88 LYS A O 1
ATOM 693 N N . ALA A 1 89 ? 9.778 -1.143 -18.067 1.00 86.81 89 ALA A N 1
ATOM 694 C CA . ALA A 1 89 ? 10.530 -1.854 -17.051 1.00 86.81 89 ALA A CA 1
ATOM 695 C C . ALA A 1 89 ? 9.733 -1.974 -15.747 1.00 86.81 89 ALA A C 1
ATOM 697 O O . ALA A 1 89 ? 9.308 -0.983 -15.156 1.00 86.81 89 ALA A O 1
ATOM 698 N N . VAL A 1 90 ? 9.584 -3.205 -15.262 1.00 90.25 90 VAL A N 1
ATOM 699 C CA . VAL A 1 90 ? 8.857 -3.510 -14.026 1.00 90.25 90 VAL A CA 1
ATOM 700 C C . VAL A 1 90 ? 9.826 -4.024 -12.962 1.00 90.25 90 VAL A C 1
ATOM 702 O O . VAL A 1 90 ? 10.693 -4.852 -13.247 1.00 90.25 90 VAL A O 1
ATOM 705 N N . SER A 1 91 ? 9.685 -3.545 -11.723 1.00 89.06 91 SER A N 1
ATOM 706 C CA . SER A 1 91 ? 10.465 -4.033 -10.580 1.00 89.06 91 SER A CA 1
ATOM 707 C C . SER A 1 91 ? 9.998 -5.424 -10.126 1.00 89.06 91 SER A C 1
ATOM 709 O O . SER A 1 91 ? 8.874 -5.848 -10.395 1.00 89.06 91 SER A O 1
ATOM 711 N N . LEU A 1 92 ? 10.836 -6.146 -9.377 1.00 89.50 92 LEU A N 1
ATOM 712 C CA . LEU A 1 92 ? 10.484 -7.481 -8.875 1.00 89.50 92 LEU A CA 1
ATOM 713 C C . LEU A 1 92 ? 9.230 -7.466 -7.991 1.00 89.50 92 LEU A C 1
ATOM 715 O O . LEU A 1 92 ? 8.404 -8.373 -8.080 1.00 89.50 92 LEU A O 1
ATOM 719 N N . SER A 1 93 ? 9.091 -6.454 -7.131 1.00 88.38 93 SER A N 1
ATOM 720 C CA . SER A 1 93 ? 7.950 -6.320 -6.221 1.00 88.38 93 SER A CA 1
ATOM 721 C C . SER A 1 93 ? 6.644 -6.122 -6.983 1.00 88.38 93 SER A C 1
ATOM 723 O O . SER A 1 93 ? 5.652 -6.776 -6.670 1.00 88.38 93 SER A O 1
ATOM 725 N N . VAL A 1 94 ? 6.664 -5.296 -8.028 1.00 89.88 94 VAL A N 1
ATOM 726 C CA . VAL A 1 94 ? 5.511 -5.087 -8.905 1.00 89.88 94 VAL A CA 1
ATOM 727 C C . VAL A 1 94 ? 5.194 -6.348 -9.701 1.00 89.88 94 VAL A C 1
ATOM 729 O O . VAL A 1 94 ? 4.036 -6.748 -9.762 1.00 89.88 94 VAL A O 1
ATOM 732 N N . CYS A 1 95 ? 6.201 -7.017 -10.267 1.00 90.94 95 CYS A N 1
ATOM 733 C CA . CYS A 1 95 ? 5.958 -8.276 -10.961 1.00 90.94 95 CYS A CA 1
ATOM 734 C C . CYS A 1 95 ? 5.293 -9.295 -10.022 1.00 90.94 95 CYS A C 1
ATOM 736 O O . CYS A 1 95 ? 4.270 -9.863 -10.379 1.00 90.94 95 CYS A O 1
ATOM 738 N N . ARG A 1 96 ? 5.796 -9.473 -8.793 1.00 90.62 96 ARG A N 1
ATOM 739 C CA . ARG A 1 96 ? 5.212 -10.405 -7.807 1.00 90.62 96 ARG A CA 1
ATOM 740 C C . ARG A 1 96 ? 3.798 -10.029 -7.368 1.00 90.62 96 ARG A C 1
ATOM 742 O O . ARG A 1 96 ? 3.035 -10.919 -7.014 1.00 90.62 96 ARG A O 1
ATOM 749 N N . LEU A 1 97 ? 3.458 -8.741 -7.371 1.00 89.19 97 LEU A N 1
ATOM 750 C CA . LEU A 1 97 ? 2.109 -8.278 -7.046 1.00 89.19 97 LEU A CA 1
ATOM 751 C C . LEU A 1 97 ? 1.081 -8.834 -8.046 1.00 89.19 97 LEU A C 1
ATOM 753 O O . LEU A 1 97 ? 0.030 -9.311 -7.624 1.00 89.19 97 LEU A O 1
ATOM 757 N N . TYR A 1 98 ? 1.420 -8.812 -9.340 1.00 88.12 98 TYR A N 1
ATOM 758 C CA . TYR A 1 98 ? 0.540 -9.225 -10.442 1.00 88.12 98 TYR A CA 1
ATOM 759 C C . TYR A 1 98 ? 0.719 -10.682 -10.894 1.00 88.12 98 TYR A C 1
ATOM 761 O O . TYR A 1 98 ? -0.190 -11.267 -11.472 1.00 88.12 98 TYR A O 1
ATOM 769 N N . CYS A 1 99 ? 1.889 -11.275 -10.659 1.00 87.94 99 CYS A N 1
ATOM 770 C CA . CYS A 1 99 ? 2.286 -12.576 -11.196 1.00 87.94 99 CYS A CA 1
ATOM 771 C C . CYS A 1 99 ? 1.997 -13.719 -10.211 1.00 87.94 99 CYS A C 1
ATOM 773 O O . CYS A 1 99 ? 2.911 -14.428 -9.789 1.00 87.94 99 CYS A O 1
ATOM 775 N N . GLY A 1 100 ? 0.738 -13.859 -9.797 1.00 79.69 100 GLY A N 1
ATOM 776 C CA . GLY A 1 100 ? 0.281 -14.972 -8.965 1.00 79.69 100 GLY A CA 1
ATOM 777 C C . GLY A 1 100 ? -0.496 -16.017 -9.763 1.00 79.69 100 GLY A C 1
ATOM 778 O O . GLY A 1 100 ? -1.185 -15.696 -10.732 1.00 79.69 100 GLY A O 1
ATOM 779 N N . ASP A 1 101 ? -0.411 -17.276 -9.331 1.00 74.94 101 ASP A N 1
ATOM 780 C CA . ASP A 1 101 ? -1.204 -18.365 -9.904 1.00 74.94 101 ASP A CA 1
ATOM 781 C C . ASP A 1 101 ? -2.705 -18.087 -9.771 1.00 74.94 101 ASP A C 1
ATOM 783 O O . ASP A 1 101 ? -3.178 -17.661 -8.717 1.00 74.94 101 ASP A O 1
ATOM 787 N N . GLY A 1 102 ? -3.465 -18.338 -10.841 1.00 69.06 102 GLY A N 1
ATOM 788 C CA . GLY A 1 102 ? -4.927 -18.227 -10.826 1.00 69.06 102 GLY A CA 1
ATOM 789 C C . GLY A 1 102 ? -5.469 -16.812 -10.587 1.00 69.06 102 GLY A C 1
ATOM 790 O O . GLY A 1 102 ? -6.585 -16.678 -10.094 1.00 69.06 102 GLY A O 1
ATOM 791 N N . GLY A 1 103 ? -4.693 -15.762 -10.892 1.00 65.88 103 GLY A N 1
ATOM 792 C CA . GLY A 1 103 ? -5.112 -14.366 -10.694 1.00 65.88 103 GLY A CA 1
ATOM 793 C C . GLY A 1 103 ? -5.064 -13.898 -9.235 1.00 65.88 103 GLY A C 1
ATOM 794 O O . GLY A 1 103 ? -5.663 -12.881 -8.885 1.00 65.88 103 GLY A O 1
ATOM 795 N N . VAL A 1 104 ? -4.363 -14.638 -8.371 1.00 75.31 104 VAL A N 1
ATOM 796 C CA . VAL A 1 104 ? -4.213 -14.307 -6.951 1.00 75.31 104 VAL A CA 1
ATOM 797 C C . VAL A 1 104 ? -3.189 -13.186 -6.762 1.00 75.31 104 VAL A C 1
ATOM 799 O O . VAL A 1 104 ? -2.123 -13.189 -7.371 1.00 75.31 104 VAL A O 1
ATOM 802 N N . ILE A 1 105 ? -3.469 -12.257 -5.845 1.00 81.31 105 ILE A N 1
ATOM 803 C CA . ILE A 1 105 ? -2.522 -11.204 -5.457 1.00 81.31 105 ILE A CA 1
ATOM 804 C C . ILE A 1 105 ? -1.328 -11.837 -4.727 1.00 81.31 105 ILE A C 1
ATOM 806 O O . ILE A 1 105 ? -1.465 -12.320 -3.601 1.00 81.31 105 ILE A O 1
ATOM 810 N N . GLY A 1 106 ? -0.150 -11.830 -5.356 1.00 77.62 106 GLY A N 1
ATOM 811 C CA . GLY A 1 106 ? 0.994 -12.630 -4.899 1.00 77.62 106 GLY A CA 1
ATOM 812 C C . GLY A 1 106 ? 1.689 -12.126 -3.629 1.00 77.62 106 GLY A C 1
ATOM 813 O O . GLY A 1 106 ? 2.377 -12.892 -2.959 1.00 77.62 106 GLY A O 1
ATOM 814 N N . THR A 1 107 ? 1.521 -10.849 -3.270 1.00 84.81 107 THR A N 1
ATOM 815 C CA . THR A 1 107 ? 2.255 -10.213 -2.155 1.00 84.81 107 THR A CA 1
ATOM 816 C C . THR A 1 107 ? 1.396 -9.886 -0.935 1.00 84.81 107 THR A C 1
ATOM 818 O O . THR A 1 107 ? 1.918 -9.339 0.037 1.00 84.81 107 THR A O 1
ATOM 821 N N . VAL A 1 108 ? 0.089 -10.162 -0.971 1.00 86.44 108 VAL A N 1
ATOM 822 C CA . VAL A 1 108 ? -0.811 -9.899 0.162 1.00 86.44 108 VAL A CA 1
ATOM 823 C C . VAL A 1 108 ? -0.887 -11.145 1.038 1.00 86.44 108 VAL A C 1
ATOM 825 O O . VAL A 1 108 ? -1.300 -12.212 0.586 1.00 86.44 108 VAL A O 1
ATOM 828 N N . TRP A 1 109 ? -0.476 -10.998 2.298 1.00 86.94 109 TRP A N 1
ATOM 829 C CA . TRP A 1 109 ? -0.524 -12.055 3.301 1.00 86.94 109 TRP A CA 1
ATOM 830 C C . TRP A 1 109 ? -1.039 -11.506 4.641 1.00 86.94 109 TRP A C 1
ATOM 832 O O . TRP A 1 109 ? -0.485 -10.513 5.119 1.00 86.94 109 TRP A O 1
ATOM 842 N N . PRO A 1 110 ? -2.039 -12.146 5.275 1.00 91.00 110 PRO A N 1
ATOM 843 C CA . PRO A 1 110 ? -2.796 -13.305 4.793 1.00 91.00 110 PRO A CA 1
ATOM 844 C C . PRO A 1 110 ? -3.636 -12.984 3.547 1.00 91.00 110 PRO A C 1
ATOM 846 O O . PRO A 1 110 ? -3.903 -11.823 3.240 1.00 91.00 110 PRO A O 1
ATOM 849 N N . ARG A 1 111 ? -4.037 -14.027 2.811 1.00 89.06 111 ARG A N 1
ATOM 850 C CA . ARG A 1 111 ? -4.912 -13.866 1.643 1.00 89.06 111 ARG A CA 1
ATOM 851 C C . ARG A 1 111 ? -6.291 -13.360 2.101 1.00 89.06 111 ARG A C 1
ATOM 853 O O . ARG A 1 111 ? -6.815 -13.909 3.071 1.00 89.06 111 ARG A O 1
ATOM 860 N N . PRO A 1 112 ? -6.901 -12.377 1.409 1.00 90.50 112 PRO A N 1
ATOM 861 C CA . PRO A 1 112 ? -8.272 -11.965 1.692 1.00 90.50 112 PRO A CA 1
ATOM 862 C C . PRO A 1 112 ? -9.240 -13.151 1.607 1.00 90.50 112 PRO A C 1
ATOM 864 O O . PRO A 1 112 ? -9.139 -13.972 0.695 1.00 90.50 112 PRO A O 1
ATOM 867 N N . THR A 1 113 ? -10.171 -13.238 2.555 1.00 92.50 113 THR A N 1
ATOM 868 C CA . THR A 1 113 ? -11.190 -14.301 2.611 1.00 92.50 113 THR A CA 1
ATOM 869 C C . THR A 1 113 ? -12.420 -13.991 1.758 1.00 92.50 113 THR A C 1
ATOM 871 O O . THR A 1 113 ? -13.137 -14.905 1.364 1.00 92.50 113 THR A O 1
ATOM 874 N N . GLY A 1 114 ? -12.668 -12.710 1.473 1.00 89.75 114 GLY A N 1
ATOM 875 C CA . GLY A 1 114 ? -13.770 -12.247 0.631 1.00 89.75 114 GLY A CA 1
ATOM 876 C C . GLY A 1 114 ? -13.390 -12.063 -0.840 1.00 89.75 114 GLY A C 1
ATOM 877 O O . GLY A 1 114 ? -12.281 -12.373 -1.273 1.00 89.75 114 GLY A O 1
ATOM 878 N N . ASN A 1 115 ? -14.323 -11.493 -1.606 1.00 89.50 115 ASN A N 1
ATOM 879 C CA . ASN A 1 115 ? -14.080 -11.096 -2.992 1.00 89.50 115 ASN A CA 1
ATOM 880 C C . ASN A 1 115 ? -12.985 -10.026 -3.055 1.00 89.50 115 ASN A C 1
ATOM 882 O O . ASN A 1 115 ? -13.051 -9.022 -2.344 1.00 89.50 115 ASN A O 1
ATOM 886 N N . TYR A 1 116 ? -12.015 -10.212 -3.943 1.00 88.50 116 TYR A N 1
ATOM 887 C CA . TYR A 1 116 ? -10.969 -9.233 -4.213 1.00 88.50 116 TYR A CA 1
ATOM 888 C C . TYR A 1 116 ? -10.807 -9.043 -5.718 1.00 88.50 116 TYR A C 1
ATOM 890 O O . TYR A 1 116 ? -11.028 -9.960 -6.507 1.00 88.50 116 TYR A O 1
ATOM 898 N N . GLN A 1 117 ? -10.426 -7.833 -6.109 1.00 87.62 117 GLN A N 1
ATOM 899 C CA . GLN A 1 117 ? -10.104 -7.475 -7.485 1.00 87.62 117 GLN A CA 1
ATOM 900 C C . GLN A 1 117 ? -8.884 -6.561 -7.451 1.00 87.62 117 GLN A C 1
ATOM 902 O O . GLN A 1 117 ? -8.836 -5.615 -6.664 1.00 87.62 117 GLN A O 1
ATOM 907 N N . LEU A 1 118 ? -7.891 -6.862 -8.284 1.00 87.44 118 LEU A N 1
ATOM 908 C CA . LEU A 1 118 ? -6.689 -6.053 -8.438 1.00 87.44 118 LEU A CA 1
ATOM 909 C C . LEU A 1 118 ? -6.746 -5.369 -9.807 1.00 87.44 118 LEU A C 1
ATOM 911 O O . LEU A 1 118 ? -6.878 -6.043 -10.824 1.00 87.44 118 LEU A O 1
ATOM 915 N N . GLY A 1 119 ? -6.687 -4.037 -9.827 1.00 85.62 119 GLY A N 1
ATOM 916 C CA . GLY A 1 119 ? -6.585 -3.274 -11.074 1.00 85.62 119 GLY A CA 1
ATOM 917 C C . GLY A 1 119 ? -5.180 -3.355 -11.671 1.00 85.62 119 GLY A C 1
ATOM 918 O O . GLY A 1 119 ? -4.246 -3.703 -10.967 1.00 85.62 119 GLY A O 1
ATOM 919 N N . ASN A 1 120 ? -5.013 -2.984 -12.941 1.00 84.31 120 ASN A N 1
ATOM 920 C CA . ASN A 1 120 ? -3.726 -3.089 -13.655 1.00 84.31 120 ASN A CA 1
ATOM 921 C C . ASN A 1 120 ? -2.838 -1.836 -13.540 1.00 84.31 120 ASN A C 1
ATOM 923 O O . ASN A 1 120 ? -1.755 -1.778 -14.120 1.00 84.31 120 ASN A O 1
ATOM 927 N N . ASP A 1 121 ? -3.301 -0.825 -12.807 1.00 86.69 121 ASP A N 1
ATOM 928 C CA . ASP A 1 121 ? -2.636 0.466 -12.690 1.00 86.69 121 ASP A CA 1
ATOM 929 C C . ASP A 1 121 ? -1.743 0.537 -11.454 1.00 86.69 121 ASP A C 1
ATOM 931 O O . ASP A 1 121 ? -2.121 0.142 -10.351 1.00 86.69 121 ASP A O 1
ATOM 935 N N . LEU A 1 122 ? -0.588 1.178 -11.615 1.00 88.25 122 LEU A N 1
ATOM 936 C CA . LEU A 1 122 ? 0.259 1.590 -10.503 1.00 88.25 122 LEU A CA 1
ATOM 937 C C . LEU A 1 122 ? 0.249 3.104 -10.384 1.00 88.25 122 LEU A C 1
ATOM 939 O O . LEU A 1 122 ? 0.251 3.839 -11.372 1.00 88.25 122 LEU A O 1
ATOM 943 N N . VAL A 1 123 ? 0.264 3.577 -9.146 1.00 89.38 123 VAL A N 1
ATOM 944 C CA . VAL A 1 123 ? 0.327 5.000 -8.841 1.00 89.38 123 VAL A CA 1
ATOM 945 C C . VAL A 1 123 ? 1.516 5.237 -7.934 1.00 89.38 123 VAL A C 1
ATOM 947 O O . VAL A 1 123 ? 1.648 4.613 -6.885 1.00 89.38 123 VAL A O 1
ATOM 950 N N . HIS A 1 124 ? 2.372 6.171 -8.334 1.00 88.25 124 HIS A N 1
ATOM 951 C CA . HIS A 1 124 ? 3.410 6.684 -7.459 1.00 88.25 124 HIS A CA 1
ATOM 952 C C . HIS A 1 124 ? 2.761 7.557 -6.377 1.00 88.25 124 HIS A C 1
ATOM 954 O O . HIS A 1 124 ? 2.107 8.554 -6.695 1.00 88.25 124 HIS A O 1
ATOM 960 N N . VAL A 1 125 ? 2.900 7.152 -5.116 1.00 89.12 125 VAL A N 1
ATOM 961 C CA . VAL A 1 125 ? 2.326 7.826 -3.944 1.00 89.12 125 VAL A CA 1
ATOM 962 C C . VAL A 1 125 ? 3.435 8.525 -3.175 1.00 89.12 125 VAL A C 1
ATOM 964 O O . VAL A 1 125 ? 4.505 7.953 -2.978 1.00 89.12 125 VAL A O 1
ATOM 967 N N . ASP A 1 126 ? 3.148 9.741 -2.722 1.00 88.19 126 ASP A N 1
ATOM 968 C CA . ASP A 1 126 ? 4.030 10.489 -1.835 1.00 88.19 126 ASP A CA 1
ATOM 969 C C . ASP A 1 126 ? 3.790 10.027 -0.380 1.00 88.19 126 ASP A C 1
ATOM 971 O O . ASP A 1 126 ? 2.704 10.265 0.165 1.00 88.19 126 ASP A O 1
ATOM 975 N N . PRO A 1 127 ? 4.762 9.366 0.276 1.00 84.94 127 PRO A N 1
ATOM 976 C CA . PRO A 1 127 ? 4.594 8.825 1.628 1.00 84.94 127 PRO A CA 1
ATOM 977 C C . PRO A 1 127 ? 4.449 9.919 2.696 1.00 84.94 127 PRO A C 1
ATOM 979 O O . PRO A 1 127 ? 4.015 9.629 3.813 1.00 84.94 127 PRO A O 1
ATOM 982 N N . TYR A 1 128 ? 4.812 11.165 2.378 1.00 85.12 128 TYR A N 1
ATOM 983 C CA . TYR A 1 128 ? 4.678 12.308 3.279 1.00 85.12 128 TYR A CA 1
ATOM 984 C C . TYR A 1 128 ? 3.319 13.002 3.130 1.00 85.12 128 TYR A C 1
ATOM 986 O O . TYR A 1 128 ? 2.902 13.722 4.035 1.00 85.12 128 TYR A O 1
ATOM 994 N N . LYS A 1 129 ? 2.589 12.752 2.034 1.00 89.94 129 LYS A N 1
ATOM 995 C CA . LYS A 1 129 ? 1.249 13.307 1.775 1.00 89.94 129 LYS A CA 1
ATOM 996 C C . LYS A 1 129 ? 0.171 12.246 1.972 1.00 89.94 129 LYS A C 1
ATOM 998 O O . LYS A 1 129 ? -0.592 11.929 1.056 1.00 89.94 129 LYS A O 1
ATOM 1003 N N . VAL A 1 130 ? 0.124 11.700 3.185 1.00 89.62 130 VAL A N 1
ATOM 1004 C CA . VAL A 1 130 ? -0.906 10.749 3.611 1.00 89.62 130 VAL A CA 1
ATOM 1005 C C . VAL A 1 130 ? -1.811 11.398 4.650 1.00 89.62 130 VAL A C 1
ATOM 1007 O O . VAL A 1 130 ? -1.394 11.673 5.782 1.00 89.62 130 VAL A O 1
ATOM 1010 N N . GLU A 1 131 ? -3.060 11.608 4.251 1.00 91.25 131 GLU A N 1
ATOM 1011 C CA . GLU A 1 131 ? -4.126 12.159 5.082 1.00 91.25 131 GLU A CA 1
ATOM 1012 C C . GLU A 1 131 ? -5.076 11.040 5.516 1.00 91.25 131 GLU A C 1
ATOM 1014 O O . GLU A 1 131 ? -5.420 10.158 4.729 1.00 91.25 131 GLU A O 1
ATOM 1019 N N . PHE A 1 132 ? -5.525 11.093 6.765 1.00 90.25 132 PHE A N 1
ATOM 1020 C CA . PHE A 1 132 ? -6.507 10.164 7.311 1.00 90.25 132 PHE A CA 1
ATOM 1021 C C . PHE A 1 132 ? -7.779 10.927 7.665 1.00 90.25 132 PHE A C 1
ATOM 1023 O O . PHE A 1 132 ? -7.719 12.025 8.214 1.00 90.25 132 PHE A O 1
ATOM 1030 N N . GLN A 1 133 ? -8.927 10.346 7.330 1.00 89.12 133 GLN A N 1
ATOM 1031 C CA . GLN A 1 133 ? -10.245 10.910 7.596 1.00 89.12 133 GLN A CA 1
ATOM 1032 C C . GLN A 1 133 ? -11.101 9.854 8.287 1.00 89.12 133 GLN A C 1
ATOM 1034 O O . GLN A 1 133 ? -11.217 8.731 7.795 1.00 89.12 133 GLN A O 1
ATOM 1039 N N . TRP A 1 134 ? -11.716 10.219 9.407 1.00 86.31 134 TRP A N 1
ATOM 1040 C CA . TRP A 1 134 ? -12.600 9.345 10.173 1.00 86.31 134 TRP A CA 1
ATOM 1041 C C . TRP A 1 134 ? -13.802 10.120 10.720 1.00 86.31 134 TRP A C 1
ATOM 1043 O O . TRP A 1 134 ? -13.788 11.350 10.810 1.00 86.31 134 TRP A O 1
ATOM 1053 N N . GLY A 1 135 ? -14.874 9.396 11.047 1.00 81.19 135 GLY A N 1
ATOM 1054 C CA . GLY A 1 135 ? -16.114 9.977 11.564 1.00 81.19 135 GLY A CA 1
ATOM 1055 C C . GLY A 1 135 ? -15.997 10.499 13.001 1.00 81.19 135 GLY A C 1
ATOM 1056 O O . GLY A 1 135 ? -15.141 10.065 13.770 1.00 81.19 135 GLY A O 1
ATOM 1057 N N . LYS A 1 136 ? -16.910 11.403 13.394 1.00 76.12 136 LYS A N 1
ATOM 1058 C CA . LYS A 1 136 ? -16.939 12.025 14.737 1.00 76.12 136 LYS A CA 1
ATOM 1059 C C . LYS A 1 136 ? -17.014 11.014 15.885 1.00 76.12 136 LYS A C 1
ATOM 1061 O O . LYS A 1 136 ? -16.410 11.254 16.924 1.00 76.12 136 LYS A O 1
ATOM 1066 N N . VAL A 1 137 ? -17.711 9.893 15.677 1.00 70.94 137 VAL A N 1
ATOM 1067 C CA . VAL A 1 137 ? -17.855 8.793 16.652 1.00 70.94 137 VAL A CA 1
ATOM 1068 C C . VAL A 1 137 ? -16.488 8.295 17.134 1.00 70.94 137 VAL A C 1
ATOM 1070 O O . VAL A 1 137 ? -16.306 7.983 18.302 1.00 70.94 137 VAL A O 1
ATOM 1073 N N . LEU A 1 138 ? -15.482 8.330 16.260 1.00 72.62 138 LEU A N 1
ATOM 1074 C CA . LEU A 1 138 ? -14.141 7.826 16.541 1.00 72.62 138 LEU A CA 1
ATOM 1075 C C . LEU A 1 138 ? -13.210 8.868 17.174 1.00 72.62 138 LEU A C 1
ATOM 1077 O O . LEU A 1 138 ? -12.072 8.541 17.510 1.00 72.62 138 LEU A O 1
ATOM 1081 N N . GLY A 1 139 ? -13.672 10.108 17.376 1.00 72.25 139 GLY A N 1
ATOM 1082 C CA . GLY A 1 139 ? -12.873 11.174 17.988 1.00 72.25 139 GLY A CA 1
ATOM 1083 C C . GLY A 1 139 ? -12.406 10.832 19.407 1.00 72.25 139 GLY A C 1
ATOM 1084 O O . GLY A 1 139 ? -11.264 11.119 19.762 1.00 72.25 139 GLY A O 1
ATOM 1085 N N . ALA A 1 140 ? -13.239 10.134 20.187 1.00 76.00 140 ALA A N 1
ATOM 1086 C CA . ALA A 1 140 ? -12.885 9.665 21.530 1.00 76.00 140 ALA A CA 1
ATOM 1087 C C . ALA A 1 140 ? -11.754 8.614 21.527 1.00 76.00 140 ALA A C 1
ATOM 1089 O O . ALA A 1 140 ? -11.037 8.462 22.516 1.00 76.00 140 ALA A O 1
ATOM 1090 N N . LEU A 1 141 ? -11.545 7.928 20.397 1.00 82.75 141 LEU A N 1
ATOM 1091 C CA . LEU A 1 141 ? -10.492 6.930 20.201 1.00 82.75 141 LEU A CA 1
ATOM 1092 C C . LEU A 1 141 ? -9.203 7.511 19.603 1.00 82.75 141 LEU A C 1
ATOM 1094 O O . LEU A 1 141 ? -8.311 6.745 19.233 1.00 82.75 141 LEU A O 1
ATOM 1098 N N . GLY A 1 142 ? -9.079 8.842 19.529 1.00 82.00 142 GLY A N 1
ATOM 1099 C CA . GLY A 1 142 ? -7.989 9.543 18.839 1.00 82.00 142 GLY A CA 1
ATOM 1100 C C . GLY A 1 142 ? -6.595 8.982 19.130 1.00 82.00 142 GLY A C 1
ATOM 1101 O O . GLY A 1 142 ? -5.873 8.647 18.200 1.00 82.00 142 GLY A O 1
ATOM 1102 N N . LYS A 1 143 ? -6.262 8.715 20.402 1.00 86.75 143 LYS A N 1
ATOM 1103 C CA . LYS A 1 143 ? -4.942 8.175 20.785 1.00 86.75 143 LYS A CA 1
ATOM 1104 C C . LYS A 1 143 ? -4.587 6.833 20.121 1.00 86.75 143 LYS A C 1
ATOM 1106 O O . LYS A 1 143 ? -3.414 6.559 19.875 1.00 86.75 143 LYS A O 1
ATOM 1111 N N . TYR A 1 144 ? -5.577 5.974 19.860 1.00 87.81 144 TYR A N 1
ATOM 1112 C CA . TYR A 1 144 ? -5.356 4.683 19.199 1.00 87.81 144 TYR A CA 1
ATOM 1113 C C . TYR A 1 144 ? -5.165 4.873 17.697 1.00 87.81 144 TYR A C 1
ATOM 1115 O O . TYR A 1 144 ? -4.284 4.241 17.108 1.00 87.81 144 TYR A O 1
ATOM 1123 N N . TRP A 1 145 ? -5.941 5.781 17.104 1.00 86.44 145 TRP A N 1
ATOM 1124 C CA . TRP A 1 145 ? -5.807 6.154 15.702 1.00 86.44 145 TRP A CA 1
ATOM 1125 C C . TRP A 1 145 ? -4.469 6.820 15.420 1.00 86.44 145 TRP A C 1
ATOM 1127 O O . TRP A 1 145 ? -3.781 6.383 14.505 1.00 86.44 145 TRP A O 1
ATOM 1137 N N . ASP A 1 146 ? -4.040 7.771 16.246 1.00 87.81 146 ASP A N 1
ATOM 1138 C CA . ASP A 1 146 ? -2.740 8.433 16.109 1.00 87.81 146 ASP A CA 1
ATOM 1139 C C . ASP A 1 146 ? -1.601 7.407 16.105 1.00 87.81 146 ASP A C 1
ATOM 1141 O O . ASP A 1 146 ? -0.755 7.394 15.210 1.00 87.81 146 ASP A O 1
ATOM 1145 N N . ALA A 1 147 ? -1.629 6.458 17.046 1.00 90.75 147 ALA A N 1
ATOM 1146 C CA . ALA A 1 147 ? -0.643 5.386 17.097 1.00 90.75 147 ALA A CA 1
ATOM 1147 C C . ALA A 1 147 ? -0.707 4.455 15.868 1.00 90.75 147 ALA A C 1
ATOM 1149 O O . ALA A 1 147 ? 0.327 3.978 15.398 1.00 90.75 147 ALA A O 1
ATOM 1150 N N . ALA A 1 148 ? -1.898 4.158 15.341 1.00 89.81 148 ALA A N 1
ATOM 1151 C CA . ALA A 1 148 ? -2.055 3.352 14.129 1.00 89.81 148 ALA A CA 1
ATOM 1152 C C . ALA A 1 148 ? -1.549 4.089 12.877 1.00 89.81 148 ALA A C 1
ATOM 1154 O O . ALA A 1 148 ? -0.857 3.496 12.047 1.00 89.81 148 ALA A O 1
ATOM 1155 N N . ILE A 1 149 ? -1.830 5.387 12.775 1.00 88.38 149 ILE A N 1
ATOM 1156 C CA . ILE A 1 149 ? -1.403 6.265 11.683 1.00 88.38 149 ILE A CA 1
ATOM 1157 C C . ILE A 1 149 ? 0.118 6.383 11.654 1.00 88.38 149 ILE A C 1
ATOM 1159 O O . ILE A 1 149 ? 0.725 6.225 10.593 1.00 88.38 149 ILE A O 1
ATOM 1163 N N . GLU A 1 150 ? 0.748 6.597 12.808 1.00 89.88 150 GLU A N 1
ATOM 1164 C CA . GLU A 1 150 ? 2.207 6.664 12.897 1.00 89.88 150 GLU A CA 1
ATOM 1165 C C . GLU A 1 150 ? 2.863 5.337 12.495 1.00 89.88 150 GLU A C 1
ATOM 1167 O O . GLU A 1 150 ? 3.820 5.327 11.715 1.00 89.88 150 GLU A O 1
ATOM 1172 N N . ARG A 1 151 ? 2.298 4.196 12.915 1.00 90.94 151 ARG A N 1
ATOM 1173 C CA . ARG A 1 151 ? 2.768 2.874 12.459 1.00 90.94 151 ARG A CA 1
ATOM 1174 C C . ARG A 1 151 ? 2.617 2.705 10.950 1.00 90.94 151 ARG A C 1
ATOM 1176 O O . ARG A 1 151 ? 3.551 2.233 10.305 1.00 90.94 151 ARG A O 1
ATOM 1183 N N . PHE A 1 152 ? 1.486 3.113 10.382 1.00 90.38 152 PHE A N 1
ATOM 1184 C CA . PHE A 1 152 ? 1.248 3.030 8.942 1.00 90.38 152 PHE A CA 1
ATOM 1185 C C . PHE A 1 152 ? 2.253 3.879 8.151 1.00 90.38 152 PHE A C 1
ATOM 1187 O O . PHE A 1 152 ? 2.872 3.395 7.202 1.00 90.38 152 PHE A O 1
ATOM 1194 N N . ARG A 1 153 ? 2.494 5.123 8.580 1.00 86.19 153 ARG A N 1
ATOM 1195 C CA . ARG A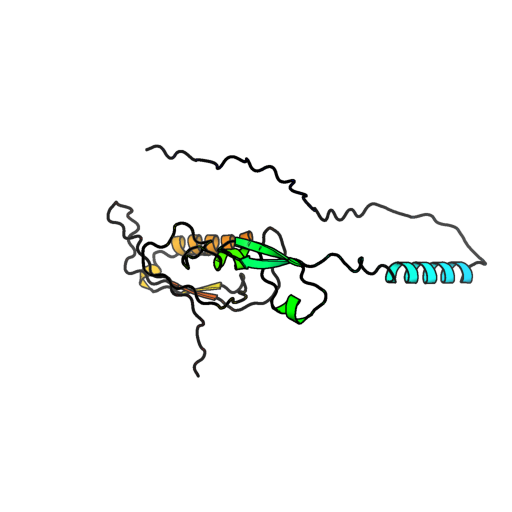 1 153 ? 3.519 5.997 7.985 1.00 86.19 153 ARG A CA 1
ATOM 1196 C C . ARG A 1 153 ? 4.916 5.392 8.100 1.00 86.19 153 ARG A C 1
ATOM 1198 O O . ARG A 1 153 ? 5.682 5.443 7.139 1.00 86.19 153 ARG A O 1
ATOM 1205 N N . GLY A 1 154 ? 5.239 4.790 9.243 1.00 87.00 154 GLY A N 1
ATOM 1206 C CA . GLY A 1 154 ? 6.486 4.050 9.438 1.00 87.00 154 GLY A CA 1
ATOM 1207 C C . GLY A 1 154 ? 6.638 2.893 8.446 1.00 87.00 154 GLY A C 1
ATOM 1208 O O . GLY A 1 154 ? 7.673 2.777 7.794 1.00 87.00 154 GLY A O 1
ATOM 1209 N N . GLN A 1 155 ? 5.591 2.087 8.255 1.00 87.56 155 GLN A N 1
ATOM 1210 C CA . GLN A 1 155 ? 5.590 0.963 7.309 1.00 87.56 155 GLN A CA 1
ATOM 1211 C C . GLN A 1 155 ? 5.786 1.405 5.853 1.00 87.56 155 GLN A C 1
ATOM 1213 O O . GLN A 1 155 ? 6.484 0.722 5.101 1.00 87.56 155 GLN A O 1
ATOM 1218 N N . LEU A 1 156 ? 5.219 2.549 5.453 1.00 83.81 156 LEU A N 1
ATOM 1219 C CA . LEU A 1 156 ? 5.437 3.106 4.113 1.00 83.81 156 LEU A CA 1
ATOM 1220 C C . LEU A 1 156 ? 6.897 3.509 3.882 1.00 83.81 156 LEU A C 1
ATOM 1222 O O . LEU A 1 156 ? 7.421 3.283 2.795 1.00 83.81 156 LEU A O 1
ATOM 1226 N N . LYS A 1 157 ? 7.559 4.064 4.903 1.00 77.88 157 LYS A N 1
ATOM 1227 C CA . LYS A 1 157 ? 8.968 4.475 4.825 1.00 77.88 157 LYS A CA 1
ATOM 1228 C C . LYS A 1 157 ? 9.921 3.279 4.821 1.00 77.88 157 LYS A C 1
ATOM 1230 O O . LYS A 1 157 ? 10.866 3.265 4.048 1.00 77.88 157 LYS A O 1
ATOM 1235 N N . VAL A 1 158 ? 9.658 2.253 5.636 1.00 75.56 158 VAL A N 1
ATOM 1236 C CA . VAL A 1 158 ? 10.520 1.055 5.734 1.00 75.56 158 VAL A CA 1
ATOM 1237 C C . VAL A 1 158 ? 10.585 0.274 4.417 1.00 75.56 158 VAL A C 1
ATOM 1239 O O . VAL A 1 158 ? 11.609 -0.329 4.114 1.00 75.56 158 VAL A O 1
ATOM 1242 N N . ARG A 1 159 ? 9.528 0.313 3.597 1.00 67.19 159 ARG A N 1
ATOM 1243 C CA . ARG A 1 159 ? 9.504 -0.364 2.290 1.00 67.19 159 ARG A CA 1
ATOM 1244 C C . ARG A 1 159 ? 10.436 0.239 1.233 1.00 67.19 159 ARG A C 1
ATOM 1246 O O . ARG A 1 159 ? 10.470 -0.286 0.124 1.00 67.19 159 ARG A O 1
ATOM 1253 N N . SER A 1 160 ? 11.175 1.303 1.545 1.00 66.38 160 SER A N 1
ATOM 1254 C CA . SER A 1 160 ? 12.191 1.840 0.641 1.00 66.38 160 SER A CA 1
ATOM 1255 C C . SER A 1 160 ? 13.528 1.089 0.689 1.00 66.38 160 SER A C 1
ATOM 1257 O O . SER A 1 160 ? 14.441 1.487 -0.016 1.00 66.38 160 SER A O 1
ATOM 1259 N N . ASP A 1 161 ? 13.671 0.018 1.487 1.00 64.94 161 ASP A N 1
ATOM 1260 C CA . ASP A 1 161 ? 14.910 -0.777 1.627 1.00 64.94 161 ASP A CA 1
ATOM 1261 C C . ASP A 1 161 ? 16.170 0.072 1.925 1.00 64.94 161 ASP A C 1
ATOM 1263 O O . ASP A 1 161 ? 17.292 -0.309 1.603 1.00 64.94 161 ASP A O 1
ATOM 1267 N N . GLY A 1 162 ? 15.998 1.232 2.573 1.00 62.66 162 GLY A N 1
ATOM 1268 C CA . GLY A 1 162 ? 17.088 2.171 2.868 1.00 62.66 162 GLY A CA 1
ATOM 1269 C C . GLY A 1 162 ? 17.487 3.072 1.695 1.00 62.66 162 GLY A C 1
ATOM 1270 O O . GLY A 1 162 ? 18.334 3.945 1.872 1.00 62.66 162 GLY A O 1
ATOM 1271 N N . GLU A 1 163 ? 16.850 2.909 0.536 1.00 67.50 163 GLU A N 1
ATOM 1272 C CA . GLU A 1 163 ? 16.974 3.815 -0.598 1.00 67.50 163 GLU A CA 1
ATOM 1273 C C . GLU A 1 163 ? 16.163 5.090 -0.355 1.00 67.50 163 GLU A C 1
ATOM 1275 O O . GLU A 1 163 ? 15.085 5.080 0.260 1.00 67.50 163 GLU A O 1
ATOM 1280 N N . GLU A 1 164 ? 16.684 6.203 -0.869 1.00 70.38 164 GLU A N 1
ATOM 1281 C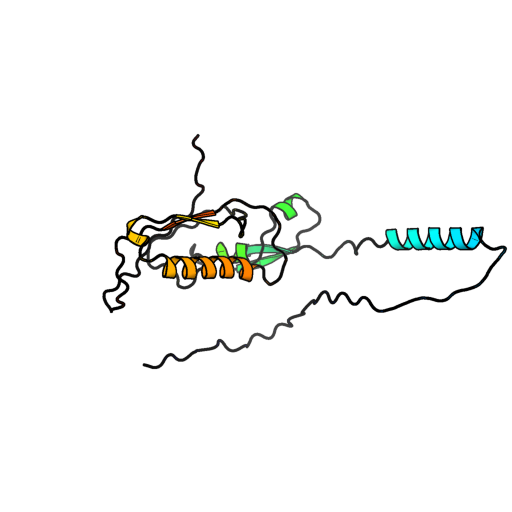 CA . GLU A 1 164 ? 15.976 7.474 -0.852 1.00 70.38 164 GLU A CA 1
ATOM 1282 C C . GLU A 1 164 ? 14.759 7.381 -1.778 1.00 70.38 164 GLU A C 1
ATOM 1284 O O . GLU A 1 164 ? 14.860 7.097 -2.976 1.00 70.38 164 GLU A O 1
ATOM 1289 N N . LEU A 1 165 ? 13.572 7.590 -1.209 1.00 75.94 165 LEU A N 1
ATOM 1290 C CA . LEU A 1 165 ? 12.348 7.618 -1.992 1.00 75.94 165 LEU A CA 1
ATOM 1291 C C . LEU A 1 165 ? 12.412 8.799 -2.953 1.00 75.94 165 LEU A C 1
ATOM 1293 O O . LEU A 1 165 ? 12.655 9.934 -2.546 1.00 75.94 165 LEU A O 1
ATOM 1297 N N . ARG A 1 166 ? 12.157 8.529 -4.237 1.00 74.81 166 ARG A N 1
ATOM 1298 C CA . ARG A 1 166 ? 12.034 9.590 -5.237 1.00 74.81 166 ARG A CA 1
ATOM 1299 C C . ARG A 1 166 ? 11.003 10.604 -4.755 1.00 74.81 166 ARG A C 1
ATOM 1301 O O . ARG A 1 166 ? 9.890 10.230 -4.391 1.00 74.81 166 ARG A O 1
ATOM 1308 N N . GLY A 1 167 ? 11.393 11.875 -4.760 1.00 78.38 167 GLY A N 1
ATOM 1309 C CA . GLY A 1 167 ? 10.488 12.963 -4.427 1.00 78.38 167 GLY A CA 1
ATOM 1310 C C . GLY A 1 167 ? 9.305 13.023 -5.394 1.00 78.38 167 GLY A C 1
ATOM 1311 O O . GLY A 1 167 ? 9.428 12.700 -6.577 1.00 78.38 167 GLY A O 1
ATOM 1312 N N . GLY A 1 168 ? 8.161 13.477 -4.887 1.00 86.00 168 GLY A N 1
ATOM 1313 C CA . GLY A 1 168 ? 6.920 13.581 -5.651 1.00 86.00 168 GLY A CA 1
ATOM 1314 C C . GLY A 1 168 ? 5.941 12.448 -5.350 1.00 86.00 168 GLY A C 1
ATOM 1315 O O . GLY A 1 168 ? 6.003 11.810 -4.305 1.00 86.00 168 GLY A O 1
ATOM 1316 N N . GLY A 1 169 ? 4.982 12.255 -6.257 1.00 88.19 169 GLY A N 1
ATOM 1317 C CA . GLY A 1 169 ? 3.885 11.304 -6.090 1.00 88.19 169 GLY A CA 1
ATOM 1318 C C . GLY A 1 169 ? 2.552 11.960 -5.740 1.00 88.19 169 GLY A C 1
ATOM 1319 O O . GLY A 1 169 ? 2.449 13.156 -5.452 1.00 88.19 169 GLY A O 1
ATOM 1320 N N . ARG A 1 170 ? 1.490 11.162 -5.834 1.00 91.12 170 ARG A N 1
ATOM 1321 C CA . ARG A 1 170 ? 0.125 11.592 -5.532 1.00 91.12 170 ARG A CA 1
ATOM 1322 C C . ARG A 1 170 ? -0.123 11.559 -4.029 1.00 91.12 170 ARG A C 1
ATOM 1324 O O . ARG A 1 170 ? 0.376 10.680 -3.330 1.00 91.12 170 ARG A O 1
ATOM 1331 N N . ARG A 1 171 ? -0.958 12.488 -3.561 1.00 92.44 171 ARG A N 1
ATOM 1332 C CA . ARG A 1 171 ? -1.526 12.449 -2.211 1.00 92.44 171 ARG A CA 1
ATOM 1333 C C . ARG A 1 171 ? -2.419 11.218 -2.056 1.00 92.44 171 ARG A C 1
ATOM 1335 O O . ARG A 1 171 ? -3.234 10.937 -2.937 1.00 92.44 171 ARG A O 1
ATOM 1342 N N . MET A 1 172 ? -2.319 10.556 -0.908 1.00 92.19 172 MET A N 1
ATOM 1343 C CA . MET A 1 172 ? -3.213 9.474 -0.505 1.00 92.19 172 MET A CA 1
ATOM 1344 C C . MET A 1 172 ? -4.143 9.946 0.614 1.00 92.19 172 MET A C 1
ATOM 1346 O O . MET A 1 172 ? -3.690 10.540 1.590 1.00 92.19 172 MET A O 1
ATOM 1350 N N . VAL A 1 173 ? -5.438 9.661 0.475 1.00 93.50 173 VAL A N 1
ATOM 1351 C CA . VAL A 1 173 ? -6.446 9.924 1.509 1.00 93.50 173 VAL A CA 1
ATOM 1352 C C . VAL A 1 173 ? -7.033 8.590 1.947 1.00 93.50 173 VAL A C 1
ATOM 1354 O O . VAL A 1 173 ? -7.645 7.888 1.143 1.00 93.50 173 VAL A O 1
ATOM 1357 N N . VAL A 1 174 ? -6.846 8.245 3.217 1.00 92.81 174 VAL A N 1
ATOM 1358 C CA . VAL A 1 174 ? -7.377 7.024 3.824 1.00 92.81 174 VAL A CA 1
ATOM 1359 C C . VAL A 1 174 ? -8.648 7.382 4.584 1.00 92.81 174 VAL A C 1
ATOM 1361 O O . VAL A 1 174 ? -8.600 8.083 5.594 1.00 92.81 174 VAL A O 1
ATOM 1364 N N . LYS A 1 175 ? -9.794 6.916 4.084 1.00 92.06 175 LYS A N 1
ATOM 1365 C CA . LYS A 1 175 ? -11.095 7.100 4.735 1.00 92.06 175 LYS A CA 1
ATOM 1366 C C . LYS A 1 175 ? -11.426 5.863 5.554 1.00 92.06 175 LYS A C 1
ATOM 1368 O O . LYS A 1 175 ? -11.530 4.771 5.000 1.00 92.06 175 LYS A O 1
ATOM 1373 N N . VAL A 1 176 ? -11.591 6.051 6.855 1.00 90.00 176 VAL A N 1
ATOM 1374 C CA . VAL A 1 176 ? -11.894 4.984 7.805 1.00 90.00 176 VAL A CA 1
ATOM 1375 C C . VAL A 1 176 ? -13.332 5.150 8.280 1.00 90.00 176 VAL A C 1
ATOM 1377 O O . VAL A 1 176 ? -13.702 6.197 8.814 1.00 90.00 176 VAL A O 1
ATOM 1380 N N . ASN A 1 177 ? -14.138 4.112 8.072 1.00 88.88 177 ASN A N 1
ATOM 1381 C CA . ASN A 1 177 ? -15.513 4.040 8.545 1.00 88.88 177 ASN A CA 1
ATOM 1382 C C . ASN A 1 177 ? -15.647 2.827 9.467 1.00 88.88 177 ASN A C 1
ATOM 1384 O O . ASN A 1 177 ? -15.449 1.702 9.015 1.00 88.88 177 ASN A O 1
ATOM 1388 N N . VAL A 1 178 ? -15.944 3.069 10.742 1.00 87.44 178 VAL A N 1
ATOM 1389 C CA . VAL A 1 178 ? -16.140 2.032 11.763 1.00 87.44 178 VAL A CA 1
ATOM 1390 C C . VAL A 1 178 ? -17.443 2.344 12.483 1.00 87.44 178 VAL A C 1
ATOM 1392 O O . VAL A 1 178 ? -17.703 3.502 12.809 1.00 87.44 178 VAL A O 1
ATOM 1395 N N . GLU A 1 179 ? -18.263 1.321 12.698 1.00 83.62 179 GLU A N 1
ATOM 1396 C CA . GLU A 1 179 ? -19.619 1.469 13.240 1.00 83.62 179 GLU A CA 1
ATOM 1397 C C . GLU A 1 179 ? -19.650 1.572 14.774 1.00 83.62 179 GLU A C 1
ATOM 1399 O O . GLU A 1 179 ? -20.574 2.164 15.324 1.00 83.62 179 GLU A O 1
ATOM 1404 N N . GLY A 1 180 ? -18.633 1.048 15.467 1.00 83.06 180 GLY A N 1
ATOM 1405 C CA . GLY A 1 180 ? -18.531 1.064 16.928 1.00 83.06 180 GLY A CA 1
ATOM 1406 C C . GLY A 1 180 ? -17.202 1.616 17.444 1.00 83.06 180 GLY A C 1
ATOM 1407 O O . GLY A 1 180 ? -16.208 1.681 16.721 1.00 83.06 180 GLY A O 1
ATOM 1408 N N . ASP A 1 181 ? -17.184 1.994 18.720 1.00 85.69 181 ASP A N 1
ATOM 1409 C CA . ASP A 1 181 ? -16.019 2.532 19.433 1.00 85.69 181 ASP A CA 1
ATOM 1410 C C . ASP A 1 181 ? -15.561 1.644 20.609 1.00 85.69 181 ASP A C 1
ATOM 1412 O O . ASP A 1 181 ? -14.682 2.022 21.387 1.00 85.69 181 ASP A O 1
ATOM 1416 N N . SER A 1 182 ? -16.136 0.444 20.733 1.00 87.00 182 SER A N 1
ATOM 1417 C CA . SER A 1 182 ? -15.780 -0.503 21.787 1.00 87.00 182 SER A CA 1
ATOM 1418 C C . SER A 1 182 ? -14.319 -0.937 21.674 1.00 87.00 182 SER A C 1
ATOM 1420 O O . SER A 1 182 ? -13.858 -1.393 20.631 1.00 87.00 182 SER A O 1
ATOM 1422 N N . LEU A 1 183 ? -13.604 -0.854 22.795 1.00 87.94 183 LEU A N 1
ATOM 1423 C CA . LEU A 1 183 ? -12.221 -1.319 22.940 1.00 87.94 183 LEU A CA 1
ATOM 1424 C C . LEU A 1 183 ? -12.125 -2.682 23.638 1.00 87.94 183 LEU A C 1
ATOM 1426 O O . LEU A 1 183 ? -11.028 -3.147 23.953 1.00 87.94 183 LEU A O 1
ATOM 1430 N N . VAL A 1 184 ? -13.265 -3.310 23.931 1.00 91.31 184 VAL A N 1
ATOM 1431 C CA . VAL A 1 184 ? -13.311 -4.603 24.614 1.00 91.31 184 VAL A CA 1
ATOM 1432 C C . VAL A 1 184 ? -13.088 -5.712 23.594 1.00 91.31 184 VAL A C 1
ATOM 1434 O O . VAL A 1 184 ? -13.962 -6.007 22.781 1.00 91.31 184 VAL A O 1
ATOM 1437 N N . LEU A 1 185 ? -11.922 -6.348 23.671 1.00 91.44 185 LEU A N 1
ATOM 1438 C CA . LEU A 1 185 ? -11.575 -7.493 22.835 1.00 91.44 185 LEU A CA 1
ATOM 1439 C C . LEU A 1 185 ? -12.189 -8.772 23.407 1.00 91.44 185 LEU A C 1
ATOM 1441 O O . LEU A 1 185 ? -11.967 -9.114 24.571 1.00 91.44 185 LEU A O 1
ATOM 1445 N N . ASN A 1 186 ? -12.960 -9.482 22.590 1.00 94.50 186 ASN A N 1
ATOM 1446 C CA . ASN A 1 186 ? -13.556 -10.770 22.927 1.00 94.50 186 ASN A CA 1
ATOM 1447 C C . ASN A 1 186 ? -13.734 -11.627 21.659 1.00 94.50 186 ASN A C 1
ATOM 1449 O O . ASN A 1 186 ? -13.454 -11.186 20.551 1.00 94.50 186 ASN A O 1
ATOM 1453 N N . HIS A 1 187 ? -14.198 -12.869 21.809 1.00 95.12 187 HIS A N 1
ATOM 1454 C CA . HIS A 1 187 ? -14.372 -13.789 20.674 1.00 95.12 187 HIS A CA 1
ATOM 1455 C C . HIS A 1 187 ? -15.448 -13.362 19.663 1.00 95.12 187 HIS A C 1
ATOM 1457 O O . HIS A 1 187 ? -15.477 -13.893 18.559 1.00 95.12 187 HIS A O 1
ATOM 1463 N N . GLY A 1 188 ? -16.334 -12.441 20.041 1.00 92.75 188 GLY A N 1
ATOM 1464 C CA . GLY A 1 188 ? -17.328 -11.830 19.162 1.00 92.75 188 GLY A CA 1
ATOM 1465 C C . GLY A 1 188 ? -16.895 -10.480 18.587 1.00 92.75 188 GLY A C 1
ATOM 1466 O O . GLY A 1 188 ? -17.724 -9.809 17.979 1.00 92.75 188 GLY A O 1
ATOM 1467 N N . THR A 1 189 ? -15.645 -10.044 18.792 1.00 92.06 189 THR A N 1
ATOM 1468 C CA . THR A 1 189 ? -15.120 -8.829 18.156 1.00 92.06 189 THR A CA 1
ATOM 1469 C C . THR A 1 189 ? -15.093 -9.015 16.639 1.00 92.06 189 THR A C 1
ATOM 1471 O O . THR A 1 189 ? -14.484 -9.956 16.136 1.00 92.06 189 THR A O 1
ATOM 1474 N N . ASP A 1 190 ? -15.750 -8.107 15.917 1.00 91.44 190 ASP A N 1
ATOM 1475 C CA . ASP A 1 190 ? -15.765 -8.117 14.456 1.00 91.44 190 ASP A CA 1
ATOM 1476 C C . ASP A 1 190 ? -14.471 -7.506 13.895 1.00 91.44 190 ASP A C 1
ATOM 1478 O O . ASP A 1 190 ? -14.193 -6.320 14.076 1.00 91.44 190 ASP A O 1
ATOM 1482 N N . GLU A 1 191 ? -13.672 -8.334 13.221 1.00 91.81 191 GLU A N 1
ATOM 1483 C CA . GLU A 1 191 ? -12.443 -7.941 12.514 1.00 91.81 191 GLU A CA 1
ATOM 1484 C C . GLU A 1 191 ? -12.650 -7.871 10.985 1.00 91.81 191 GLU A C 1
ATOM 1486 O O . GLU A 1 191 ? -11.691 -7.767 10.211 1.00 91.81 191 GLU A O 1
ATOM 1491 N N . GLY A 1 192 ? -13.903 -7.950 10.523 1.00 93.44 192 GLY A N 1
ATOM 1492 C CA . GLY A 1 192 ? -14.272 -7.836 9.121 1.00 93.44 192 GLY A CA 1
ATOM 1493 C C . GLY A 1 192 ? -14.020 -6.434 8.564 1.00 93.44 192 GLY A C 1
ATOM 1494 O O . GLY A 1 192 ? -14.336 -5.420 9.181 1.00 93.44 192 GLY A O 1
ATOM 1495 N N . TYR A 1 193 ? -13.474 -6.355 7.349 1.00 93.75 193 TYR A N 1
ATOM 1496 C CA . TYR A 1 193 ? -13.296 -5.082 6.653 1.00 93.75 193 TYR A CA 1
ATOM 1497 C C . TYR A 1 193 ? -13.484 -5.218 5.143 1.00 93.75 193 TYR A C 1
ATOM 1499 O O . TYR A 1 193 ? -13.324 -6.288 4.552 1.00 93.75 193 TYR A O 1
ATOM 1507 N N . LYS A 1 194 ? -13.798 -4.088 4.505 1.00 94.25 194 LYS A N 1
ATOM 1508 C CA . LYS A 1 194 ? -13.795 -3.924 3.049 1.00 94.25 194 LYS A CA 1
ATOM 1509 C C . LYS A 1 194 ? -12.801 -2.829 2.694 1.00 94.25 194 LYS A C 1
ATOM 1511 O O . LYS A 1 194 ? -12.881 -1.727 3.230 1.00 94.25 194 LYS A O 1
ATOM 1516 N N . LEU A 1 195 ? -11.869 -3.138 1.797 1.00 93.62 195 LEU A N 1
ATOM 1517 C CA . LEU A 1 195 ? -10.862 -2.194 1.326 1.00 93.62 195 LEU A CA 1
ATOM 1518 C C . LEU A 1 195 ? -11.112 -1.869 -0.145 1.00 93.62 195 LEU A C 1
ATOM 1520 O O . LEU A 1 195 ? -11.028 -2.749 -0.998 1.00 93.62 195 LEU A O 1
ATOM 1524 N N . THR A 1 196 ? -11.354 -0.592 -0.429 1.00 93.50 196 THR A N 1
ATOM 1525 C CA . THR A 1 196 ? -11.470 -0.076 -1.795 1.00 93.50 196 THR A CA 1
ATOM 1526 C C . THR A 1 196 ? -10.341 0.909 -2.047 1.00 93.50 196 THR A C 1
ATOM 1528 O O . THR A 1 196 ? -10.183 1.882 -1.310 1.00 93.50 196 THR A O 1
ATOM 1531 N N . VAL A 1 197 ? -9.565 0.668 -3.102 1.00 92.00 197 VAL A N 1
ATOM 1532 C CA . VAL A 1 197 ? -8.484 1.555 -3.540 1.00 92.00 197 VAL A CA 1
ATOM 1533 C C . VAL A 1 197 ? -8.849 2.101 -4.910 1.00 92.00 197 VAL A C 1
ATOM 1535 O O . VAL A 1 197 ? -9.124 1.345 -5.835 1.00 92.00 197 VAL A O 1
ATOM 1538 N N . GLY A 1 198 ? -8.860 3.421 -5.041 1.00 91.56 198 GLY A N 1
ATOM 1539 C CA . GLY A 1 198 ? -9.226 4.084 -6.282 1.00 91.56 198 GLY A CA 1
ATOM 1540 C C . GLY A 1 198 ? -8.729 5.519 -6.314 1.00 91.56 198 GLY A C 1
ATOM 1541 O O . GLY A 1 198 ? -8.275 6.069 -5.307 1.00 91.56 198 GLY A O 1
ATOM 1542 N N . ARG A 1 199 ? -8.805 6.134 -7.492 1.00 89.44 199 ARG A N 1
ATOM 1543 C CA . ARG A 1 199 ? -8.521 7.561 -7.637 1.00 89.44 199 ARG A CA 1
ATOM 1544 C C . ARG A 1 199 ? -9.739 8.341 -7.153 1.00 89.44 199 ARG A C 1
ATOM 1546 O O . ARG A 1 199 ? -10.857 8.077 -7.578 1.00 89.44 199 ARG A O 1
ATOM 1553 N N . ILE A 1 200 ? -9.512 9.304 -6.267 1.00 81.69 200 ILE A N 1
ATOM 1554 C CA . ILE A 1 200 ? -10.534 10.284 -5.903 1.00 81.69 200 ILE A CA 1
ATOM 1555 C C . ILE A 1 200 ? -10.581 11.273 -7.067 1.00 81.69 200 ILE A C 1
ATOM 1557 O O . ILE A 1 200 ? -9.649 12.059 -7.235 1.00 81.69 200 ILE A O 1
ATOM 1561 N N . GLY A 1 201 ? -11.597 11.159 -7.922 1.00 66.81 201 GLY A N 1
ATOM 1562 C CA . GLY A 1 201 ? -11.790 12.083 -9.034 1.00 66.81 201 GLY A CA 1
ATOM 1563 C C . GLY A 1 201 ? -12.009 13.508 -8.524 1.00 66.81 201 GLY A C 1
ATOM 1564 O O . GLY A 1 201 ? -12.823 13.730 -7.629 1.00 66.81 201 GLY A O 1
ATOM 1565 N N . GLY A 1 202 ? -11.292 14.473 -9.105 1.00 53.00 202 GLY A N 1
ATOM 1566 C CA . GLY A 1 202 ? -11.979 15.695 -9.516 1.00 53.00 202 GLY A CA 1
ATOM 1567 C C . GLY A 1 202 ? -12.917 15.272 -10.642 1.00 53.00 202 GLY A C 1
ATOM 1568 O O . GLY A 1 202 ? -12.487 14.491 -11.488 1.00 53.00 202 GLY A O 1
ATOM 1569 N N . GLY A 1 203 ? -14.190 15.652 -10.544 1.00 38.25 203 GLY A N 1
ATOM 1570 C CA . GLY A 1 203 ? -15.224 15.242 -11.490 1.00 38.25 203 GLY A CA 1
ATOM 1571 C C . GLY A 1 203 ? -14.850 15.546 -12.938 1.00 38.25 203 GLY A C 1
ATOM 1572 O O . GLY A 1 203 ? -14.045 16.445 -13.194 1.00 38.25 203 GLY A O 1
ATOM 1573 N N . ASP A 1 204 ? -15.435 14.754 -13.830 1.00 34.88 204 ASP A N 1
ATOM 1574 C CA . ASP A 1 204 ? -15.507 15.034 -15.264 1.00 34.88 204 ASP A CA 1
ATOM 1575 C C . ASP A 1 204 ? -16.094 16.433 -15.528 1.00 34.88 204 ASP A C 1
ATOM 1577 O O . ASP A 1 204 ? -17.013 16.846 -14.773 1.00 34.88 204 ASP A O 1
#

Organism: Culex pipiens (NCBI:txid7175)

InterPro domains:
  IPR029018 Beta-hexosaminidase-like, domain 2 [G3DSA:3.30.379.10] (62-202)
  IPR029018 Beta-hexosaminidase-like, domain 2 [SSF55545] (108-198)

Radius of gyration: 27.18 Å; chains: 1; bounding box: 79×53×52 Å

Sequence (204 aa):
MHVLMQLPNRLFGKKTEHFLYRVTKRSDCTNGVMMNSRINIILLAVLIAVQLCIAQQPPDGVPAWGYRCTNSRCEKVPIGDDPAAREKAVSLSVCRLYCGDGGVIGTVWPRPTGNYQLGNDLVHVDPYKVEFQWGKVLGALGKYWDAAIERFRGQLKVRSDGEELRGGGRRMVVKVNVEGDSLVLNHGTDEGYKLTVGRIGGGD